Protein AF-A0A1F6KUS7-F1 (afdb_monomer)

Secondary structure (DSSP, 8-state):
---------PPPGGGHHHHHHHHTTS--TTSTTSSSSTTSSSTTSSSS---------------------PPPPP-PPPPPPPPPPPPTTTHHHHHHHHH-EEEEEE-SSS----HHHHHHHHHHHHHHTTSHHHHHHHHTS-EEEEEESSS-EEEEEETTEEEEEETT-SS--HHHHHHHHHHHHHHGGGTTTS-HHHHHHHHHHSHHHHHTTSS--S-SSSS-HHHHHHHHHHHHHHHTS-SB-SSSPPBPS-HHHHSHHHHHHHHHHTTTTPPP-

Structure (mmCIF, N/CA/C/O backbone):
data_AF-A0A1F6KUS7-F1
#
_entry.id   AF-A0A1F6KUS7-F1
#
loop_
_atom_site.group_PDB
_atom_site.id
_atom_site.type_symbol
_atom_site.label_atom_id
_atom_site.label_alt_id
_atom_site.label_comp_id
_atom_site.label_asym_id
_atom_site.label_entity_id
_atom_site.label_seq_id
_atom_site.pdbx_PDB_ins_code
_atom_site.Cartn_x
_atom_site.Cartn_y
_atom_site.Cartn_z
_atom_site.occupancy
_atom_site.B_iso_or_equiv
_atom_site.auth_seq_id
_atom_site.auth_comp_id
_atom_site.auth_asym_id
_atom_site.auth_atom_id
_atom_site.pdbx_PDB_model_num
ATOM 1 N N . MET A 1 1 ? 28.507 34.697 46.404 1.00 44.31 1 MET A N 1
ATOM 2 C CA . MET A 1 1 ? 28.776 35.281 45.075 1.00 44.31 1 MET A CA 1
ATOM 3 C C . MET A 1 1 ? 27.639 34.842 44.182 1.00 44.31 1 MET A C 1
ATOM 5 O O . MET A 1 1 ? 27.488 33.651 43.954 1.00 44.31 1 MET A O 1
ATOM 9 N N . ALA A 1 2 ? 26.754 35.787 43.888 1.00 40.19 2 ALA A N 1
ATOM 10 C CA . ALA A 1 2 ? 25.506 35.601 43.166 1.00 40.19 2 ALA A CA 1
ATOM 11 C C . ALA A 1 2 ? 25.708 36.072 41.725 1.00 40.19 2 ALA A C 1
ATOM 13 O O . ALA A 1 2 ? 26.316 37.123 41.543 1.00 40.19 2 ALA A O 1
ATOM 14 N N . ASP A 1 3 ? 25.178 35.333 40.753 1.00 43.16 3 ASP A N 1
ATOM 15 C CA . ASP A 1 3 ? 25.011 35.820 39.385 1.00 43.16 3 ASP A CA 1
ATOM 16 C C . ASP A 1 3 ? 23.561 35.602 38.943 1.00 43.16 3 ASP A C 1
ATOM 18 O O . ASP A 1 3 ? 23.056 34.482 38.855 1.00 43.16 3 ASP A O 1
ATOM 22 N N . ASP A 1 4 ? 22.900 36.737 38.739 1.00 47.66 4 ASP A N 1
ATOM 23 C CA . ASP A 1 4 ? 21.509 36.948 38.357 1.00 47.66 4 ASP A CA 1
ATOM 24 C C . ASP A 1 4 ? 21.461 37.147 36.832 1.00 47.66 4 ASP A C 1
ATOM 26 O O . ASP A 1 4 ? 21.908 38.168 36.306 1.00 47.66 4 ASP A O 1
ATOM 30 N N . GLN A 1 5 ? 20.967 36.151 36.091 1.00 45.94 5 GLN A N 1
ATOM 31 C CA . GLN A 1 5 ? 20.799 36.225 34.635 1.00 45.94 5 GLN A CA 1
ATOM 32 C C . GLN A 1 5 ? 19.326 36.467 34.293 1.00 45.94 5 GLN A C 1
ATOM 34 O O . GLN A 1 5 ? 18.516 35.557 34.121 1.00 45.94 5 GLN A O 1
ATOM 39 N N . ARG A 1 6 ? 18.991 37.752 34.169 1.00 47.53 6 ARG A N 1
ATOM 40 C CA . ARG A 1 6 ? 17.674 38.273 33.792 1.00 47.53 6 ARG A CA 1
ATOM 41 C C . ARG A 1 6 ? 17.508 38.260 32.264 1.00 47.53 6 ARG A C 1
ATOM 43 O O . ARG A 1 6 ? 17.930 39.193 31.579 1.00 47.53 6 ARG A O 1
ATOM 50 N N . GLN A 1 7 ? 16.865 37.234 31.704 1.00 44.38 7 GLN A N 1
ATOM 51 C CA . GLN A 1 7 ? 16.497 37.214 30.280 1.00 44.38 7 GLN A CA 1
ATOM 52 C C . GLN A 1 7 ? 15.281 38.118 30.000 1.00 44.38 7 GLN A C 1
ATOM 54 O O . GLN A 1 7 ? 14.179 37.899 30.495 1.00 44.38 7 GLN A O 1
ATOM 59 N N . LYS A 1 8 ? 15.487 39.149 29.170 1.00 40.16 8 LYS A N 1
ATOM 60 C CA . LYS A 1 8 ? 14.436 40.005 28.596 1.00 40.16 8 LYS A CA 1
ATOM 61 C C . LYS A 1 8 ? 13.866 39.353 27.332 1.00 40.16 8 LYS A C 1
ATOM 63 O O . LYS A 1 8 ? 14.528 39.336 26.297 1.00 40.16 8 LYS A O 1
ATOM 68 N N . THR A 1 9 ? 12.617 38.905 27.374 1.00 43.81 9 THR A N 1
ATOM 69 C CA . THR A 1 9 ? 11.848 38.510 26.185 1.00 43.81 9 THR A CA 1
ATOM 70 C C . THR A 1 9 ? 11.422 39.745 25.382 1.00 43.81 9 THR A C 1
ATOM 72 O O . THR A 1 9 ? 10.597 40.542 25.830 1.00 43.81 9 THR A O 1
ATOM 75 N N . ARG A 1 10 ? 11.978 39.913 24.174 1.00 40.84 10 ARG A N 1
ATOM 76 C CA . ARG A 1 10 ? 11.471 40.850 23.156 1.00 40.84 10 ARG A CA 1
ATOM 77 C C . ARG A 1 10 ? 10.274 40.219 22.446 1.00 40.84 10 ARG A C 1
ATOM 79 O O . ARG A 1 10 ? 10.429 39.223 21.748 1.00 40.84 10 ARG A O 1
ATOM 86 N N . VAL A 1 11 ? 9.100 40.828 22.585 1.00 46.78 11 VAL A N 1
ATOM 87 C CA . VAL A 1 11 ? 7.907 40.489 21.796 1.00 46.78 11 VAL A CA 1
ATOM 88 C C . VAL A 1 11 ? 8.031 41.134 20.411 1.00 46.78 11 VAL A C 1
ATOM 90 O O . VAL A 1 11 ? 8.292 42.332 20.298 1.00 46.78 11 VAL A O 1
ATOM 93 N N . SER A 1 12 ? 7.881 40.331 19.356 1.00 41.09 12 SER A N 1
ATOM 94 C CA . SER A 1 12 ? 7.964 40.774 17.959 1.00 41.09 12 SER A CA 1
ATOM 95 C C . SER A 1 12 ? 6.693 41.540 17.534 1.00 41.09 12 SER A C 1
ATOM 97 O O . SER A 1 12 ? 5.592 41.030 17.754 1.00 41.09 12 SER A O 1
ATOM 99 N N . PRO A 1 13 ? 6.779 42.722 16.886 1.00 45.81 13 PRO A N 1
ATOM 100 C CA . PRO A 1 13 ? 5.607 43.551 16.567 1.00 45.81 13 PRO A CA 1
ATOM 101 C C . PRO A 1 13 ? 4.747 43.057 15.385 1.00 45.81 13 PRO A C 1
ATOM 103 O O . PRO A 1 13 ? 3.789 43.733 15.002 1.00 45.81 13 PRO A O 1
ATOM 106 N N . SER A 1 14 ? 5.058 41.914 14.762 1.00 45.66 14 SER A N 1
ATOM 107 C CA . SER A 1 14 ? 4.363 41.454 13.546 1.00 45.66 14 SER A CA 1
ATOM 108 C C . SER A 1 14 ? 2.998 40.796 13.802 1.00 45.66 14 SER A C 1
ATOM 110 O O . SER A 1 14 ? 2.187 40.712 12.879 1.00 45.66 14 SER A O 1
ATOM 112 N N . GLY A 1 15 ? 2.693 40.396 15.043 1.00 42.56 15 GLY A N 1
ATOM 113 C CA . GLY A 1 15 ? 1.457 39.678 15.389 1.00 42.56 15 GLY A CA 1
ATOM 114 C C . GLY A 1 15 ? 0.185 40.536 15.473 1.00 42.56 15 GLY A C 1
ATOM 115 O O . GLY A 1 15 ? -0.918 40.013 15.345 1.00 42.56 15 GLY A O 1
ATOM 116 N N . ILE A 1 16 ? 0.302 41.858 15.633 1.00 47.38 16 ILE A N 1
ATOM 117 C CA . ILE A 1 16 ? -0.862 42.730 15.901 1.00 47.38 16 ILE A CA 1
ATOM 118 C C . ILE A 1 16 ? -1.572 43.174 14.605 1.00 47.38 16 ILE A C 1
ATOM 120 O O . ILE A 1 16 ? -2.767 43.465 14.606 1.00 47.38 16 ILE A O 1
ATOM 124 N N . ARG A 1 17 ? -0.886 43.163 13.452 1.00 45.53 17 ARG A N 1
ATOM 125 C CA . ARG A 1 17 ? -1.471 43.629 12.175 1.00 45.53 17 ARG A CA 1
ATOM 126 C C . ARG A 1 17 ? -2.350 42.592 11.463 1.00 45.53 17 ARG A C 1
ATOM 128 O O . ARG A 1 17 ? -3.169 42.980 10.632 1.00 45.53 17 ARG A O 1
ATOM 135 N N . THR A 1 18 ? -2.239 41.308 11.803 1.00 45.69 18 THR A N 1
ATOM 136 C CA . THR A 1 18 ? -3.046 40.238 11.181 1.00 45.69 18 THR A CA 1
ATOM 137 C C . THR A 1 18 ? -4.409 40.071 11.861 1.00 45.69 18 THR A C 1
ATOM 139 O O . THR A 1 18 ? -5.406 39.848 11.175 1.00 45.69 18 THR A O 1
ATOM 142 N N . ALA A 1 19 ? -4.500 40.302 13.175 1.00 45.09 19 ALA A N 1
ATOM 143 C CA . ALA A 1 19 ? -5.759 40.202 13.923 1.00 45.09 19 ALA A CA 1
ATOM 144 C C . ALA A 1 19 ? -6.809 41.254 13.496 1.00 45.09 19 ALA A C 1
ATOM 146 O O . ALA A 1 19 ? -8.006 40.978 13.488 1.00 45.09 19 ALA A O 1
ATOM 147 N N . ILE A 1 20 ? -6.376 42.435 13.039 1.00 49.25 20 ILE A N 1
ATOM 148 C CA . ILE A 1 20 ? -7.282 43.527 12.629 1.00 49.25 20 ILE A CA 1
ATOM 149 C C . ILE A 1 20 ? -7.918 43.279 11.245 1.00 49.25 20 ILE A C 1
ATOM 151 O O . ILE A 1 20 ? -9.001 43.793 10.959 1.00 49.25 20 ILE A O 1
ATOM 155 N N . LYS A 1 21 ? -7.306 42.462 10.373 1.00 44.97 21 LYS A N 1
ATOM 156 C CA . LYS A 1 21 ? -7.867 42.168 9.039 1.00 44.97 21 LYS A CA 1
ATOM 157 C C . LYS A 1 21 ? -8.988 41.125 9.064 1.00 44.97 21 LYS A C 1
ATOM 159 O O . LYS A 1 21 ? -9.891 41.217 8.238 1.00 44.97 21 LYS A O 1
ATOM 164 N N . ILE A 1 22 ? -8.980 40.194 10.020 1.00 49.22 22 ILE A N 1
ATOM 165 C CA . ILE A 1 22 ? -10.015 39.150 10.132 1.00 49.22 22 ILE A CA 1
ATOM 166 C C . ILE A 1 22 ? -11.320 39.732 10.704 1.00 49.22 22 ILE A C 1
ATOM 168 O O . ILE A 1 22 ? -12.404 39.410 10.222 1.00 49.22 22 ILE A O 1
ATOM 172 N N . ALA A 1 23 ? -11.235 40.696 11.627 1.00 42.19 23 ALA A N 1
ATOM 173 C CA . ALA A 1 23 ? -12.415 41.351 12.202 1.00 42.19 23 ALA A CA 1
ATOM 174 C C . ALA A 1 23 ? -13.197 42.235 11.204 1.00 42.19 23 ALA A C 1
ATOM 176 O O . ALA A 1 23 ? -14.379 42.500 11.405 1.00 42.19 23 ALA A O 1
ATOM 177 N N . ARG A 1 24 ? -12.573 42.669 10.098 1.00 44.59 24 ARG A N 1
ATOM 178 C CA . ARG A 1 24 ? -13.206 43.556 9.103 1.00 44.59 24 ARG A CA 1
ATOM 179 C C . ARG A 1 24 ? -13.994 42.828 8.006 1.00 44.59 24 ARG A C 1
ATOM 181 O O . ARG A 1 24 ? -14.733 43.483 7.280 1.00 44.59 24 ARG A O 1
ATOM 188 N N . TRP A 1 25 ? -13.868 41.503 7.892 1.00 45.69 25 TRP A N 1
ATOM 189 C CA . TRP A 1 25 ? -14.614 40.700 6.909 1.00 45.69 25 TRP A CA 1
ATOM 190 C C . TRP A 1 25 ? -15.930 40.127 7.469 1.00 45.69 25 TRP A C 1
ATOM 192 O O . TRP A 1 25 ? -16.819 39.772 6.702 1.00 45.69 25 TRP A O 1
ATOM 202 N N . ALA A 1 26 ? -16.084 40.085 8.799 1.00 42.66 26 ALA A N 1
ATOM 203 C CA . ALA A 1 26 ? -17.239 39.486 9.478 1.00 42.66 26 ALA A CA 1
ATOM 204 C C . ALA A 1 26 ? -18.456 40.423 9.644 1.00 42.66 26 ALA A C 1
ATOM 206 O O . ALA A 1 26 ? -19.533 39.961 10.001 1.00 42.66 26 ALA A O 1
ATOM 207 N N . PHE A 1 27 ? -18.322 41.722 9.353 1.00 45.78 27 PHE A N 1
ATOM 208 C CA . PHE A 1 27 ? -19.393 42.710 9.540 1.00 45.78 27 PHE A CA 1
ATOM 209 C C . PHE A 1 27 ? -19.681 43.486 8.251 1.00 45.78 27 PHE A C 1
ATOM 211 O O . PHE A 1 27 ? -19.543 44.706 8.191 1.00 45.78 27 PHE A O 1
ATOM 218 N N . SER A 1 28 ? -20.079 42.770 7.195 1.00 39.22 28 SER A N 1
ATOM 219 C CA . SER A 1 28 ? -20.725 43.395 6.037 1.00 39.22 28 SER A CA 1
ATOM 220 C C . SER A 1 28 ? -22.251 43.268 6.184 1.00 39.22 28 SER A C 1
ATOM 222 O O . SER A 1 28 ? -22.762 42.145 6.185 1.00 39.22 28 SER A O 1
ATOM 224 N N . PRO A 1 29 ? -22.999 44.380 6.304 1.00 46.06 29 PRO A N 1
ATOM 225 C CA . PRO A 1 29 ? -24.428 44.387 6.646 1.00 46.06 29 PRO A CA 1
ATOM 226 C C . PRO A 1 29 ? -25.373 43.895 5.527 1.00 46.06 29 PRO A C 1
ATOM 228 O O . PRO A 1 29 ? -26.584 44.036 5.640 1.00 46.06 29 PRO A O 1
ATOM 231 N N . GLY A 1 30 ? -24.855 43.291 4.451 1.00 44.66 30 GLY A N 1
ATOM 232 C CA . GLY A 1 30 ? -25.636 42.904 3.267 1.00 44.66 30 GLY A CA 1
ATOM 233 C C . GLY A 1 30 ? -26.051 41.430 3.156 1.00 44.66 30 GLY A C 1
ATOM 234 O O . GLY A 1 30 ? -26.673 41.071 2.163 1.00 44.66 30 GLY A O 1
ATOM 235 N N . LYS A 1 31 ? -25.701 40.549 4.108 1.00 42.50 31 LYS A N 1
ATOM 236 C CA . LYS A 1 31 ? -25.935 39.086 3.974 1.00 42.50 31 LYS A CA 1
ATOM 237 C C . LYS A 1 31 ? -26.881 38.470 5.012 1.00 42.50 31 LYS A C 1
ATOM 239 O O . LYS A 1 31 ? -27.098 37.264 5.000 1.00 42.50 31 LYS A O 1
ATOM 244 N N . MET A 1 32 ? -27.493 39.286 5.868 1.00 42.56 32 MET A N 1
ATOM 245 C CA . MET A 1 32 ? -28.301 38.823 7.006 1.00 42.56 32 MET A CA 1
ATOM 246 C C . MET A 1 32 ? -29.797 38.597 6.696 1.00 42.56 32 MET A C 1
ATOM 248 O O . MET A 1 32 ? -30.596 38.491 7.617 1.00 42.56 32 MET A O 1
ATOM 252 N N . VAL A 1 33 ? -30.191 38.505 5.417 1.00 46.44 33 VAL A N 1
ATOM 253 C CA . VAL A 1 33 ? -31.611 38.357 5.016 1.00 46.44 33 VAL A CA 1
ATOM 254 C C . VAL A 1 33 ? -31.941 36.980 4.412 1.00 46.44 33 VAL A C 1
ATOM 256 O O . VAL A 1 33 ? -33.102 36.592 4.374 1.00 46.44 33 VAL A O 1
ATOM 259 N N . PHE A 1 34 ? -30.953 36.163 4.027 1.00 41.16 34 PHE A N 1
ATOM 260 C CA . PHE A 1 34 ? -31.221 34.878 3.349 1.00 41.16 34 PHE A CA 1
ATOM 261 C C . PHE A 1 34 ? -31.312 33.639 4.262 1.00 41.16 34 PHE A C 1
ATOM 263 O O . PHE A 1 34 ? -31.709 32.575 3.796 1.00 41.16 34 PHE A O 1
ATOM 270 N N . ALA A 1 35 ? -31.008 33.755 5.558 1.00 41.84 35 ALA A N 1
ATOM 271 C CA . ALA A 1 35 ? -30.988 32.611 6.483 1.00 41.84 35 ALA A CA 1
ATOM 272 C C . ALA A 1 35 ? -32.326 32.342 7.210 1.00 41.84 35 ALA A C 1
ATOM 274 O O . ALA A 1 35 ? -32.444 31.352 7.922 1.00 41.84 35 ALA A O 1
ATOM 275 N N . SER A 1 36 ? -33.340 33.196 7.030 1.00 42.53 36 SER A N 1
ATOM 276 C CA . SER A 1 36 ? -34.610 33.115 7.777 1.00 42.53 36 SER A CA 1
ATOM 277 C C . SER A 1 36 ? -35.694 32.271 7.080 1.00 42.53 36 SER A C 1
ATOM 279 O O . SER A 1 36 ? -36.558 31.701 7.737 1.00 42.53 36 SER A O 1
ATOM 281 N N . VAL A 1 37 ? -35.628 32.101 5.753 1.00 45.69 37 VAL A N 1
ATOM 282 C CA . VAL A 1 37 ? -36.697 31.416 4.990 1.00 45.69 37 VAL A CA 1
ATOM 283 C C . VAL A 1 37 ? -36.443 29.909 4.822 1.00 45.69 37 VAL A C 1
ATOM 285 O O . VAL A 1 37 ? -37.387 29.134 4.701 1.00 45.69 37 VAL A O 1
ATOM 288 N N . PHE A 1 38 ? -35.191 29.445 4.902 1.00 42.91 38 PHE A N 1
ATOM 289 C CA . PHE A 1 38 ? -34.866 28.014 4.761 1.00 42.91 38 PHE A CA 1
ATOM 290 C C . PHE A 1 38 ? -35.043 27.196 6.056 1.00 42.91 38 PHE A C 1
ATOM 292 O O . PHE A 1 38 ? -35.150 25.974 5.998 1.00 42.91 38 PHE A O 1
ATOM 299 N N . GLY A 1 39 ? -35.131 27.852 7.220 1.00 40.50 39 GLY A N 1
ATOM 300 C CA . GLY A 1 39 ? -35.286 27.191 8.524 1.00 40.50 39 GLY A CA 1
ATOM 301 C C . GLY A 1 39 ? -36.701 26.691 8.841 1.00 40.50 39 GLY A C 1
ATOM 302 O O . GLY A 1 39 ? -36.877 25.924 9.781 1.00 40.50 39 GLY A O 1
ATOM 303 N N . ILE A 1 40 ? -37.713 27.087 8.062 1.00 47.19 40 ILE A N 1
ATOM 304 C CA . ILE A 1 40 ? -39.121 26.745 8.338 1.00 47.19 40 ILE A CA 1
ATOM 305 C C . ILE A 1 40 ? -39.587 25.519 7.527 1.00 47.19 40 ILE A C 1
ATOM 307 O O . ILE A 1 40 ? -40.480 24.799 7.963 1.00 47.19 40 ILE A O 1
ATOM 311 N N . MET A 1 41 ? -38.933 25.198 6.404 1.00 40.16 41 MET A N 1
ATOM 312 C CA . MET A 1 41 ? -39.330 24.072 5.536 1.00 40.16 41 MET A CA 1
ATOM 313 C C . MET A 1 41 ? -38.764 22.705 5.963 1.00 40.16 41 MET A C 1
ATOM 315 O O . MET A 1 41 ? -39.227 21.684 5.470 1.00 40.16 41 MET A O 1
ATOM 319 N N . ILE A 1 42 ? -37.802 22.655 6.893 1.00 43.62 42 ILE A N 1
ATOM 320 C CA . ILE A 1 42 ? -37.258 21.387 7.432 1.00 43.62 42 ILE A CA 1
ATOM 321 C C . ILE A 1 42 ? -37.954 20.987 8.751 1.00 43.62 42 ILE A C 1
ATOM 323 O O . ILE A 1 42 ? -37.942 19.821 9.136 1.00 43.62 42 ILE A O 1
ATOM 327 N N . SER A 1 43 ? -38.650 21.921 9.409 1.00 38.16 43 SER A N 1
ATOM 328 C CA . SER A 1 43 ? -39.328 21.681 10.694 1.00 38.16 43 SER A CA 1
ATOM 329 C C . SER A 1 43 ? -40.665 20.925 10.566 1.00 38.16 43 SER A C 1
ATOM 331 O O . SER A 1 43 ? -41.183 20.395 11.543 1.00 38.16 43 SER A O 1
ATOM 333 N N . THR A 1 44 ? -41.231 20.815 9.360 1.00 43.78 44 THR A N 1
ATOM 334 C CA . THR A 1 44 ? -42.523 20.141 9.120 1.00 43.78 44 THR A CA 1
ATOM 335 C C . THR A 1 44 ? -42.412 18.673 8.700 1.00 43.78 44 THR A C 1
ATOM 337 O O . THR A 1 44 ? -43.436 18.004 8.611 1.00 43.78 44 THR A O 1
ATOM 340 N N . PHE A 1 45 ? -41.202 18.132 8.510 1.00 41.16 45 PHE A N 1
ATOM 341 C CA . PHE A 1 45 ? -41.002 16.728 8.106 1.00 41.16 45 PHE A CA 1
ATOM 342 C C . PHE A 1 45 ? -40.566 15.779 9.236 1.00 41.16 45 PHE A C 1
ATOM 344 O O . PHE A 1 45 ? -40.409 14.585 8.999 1.00 41.16 45 PHE A O 1
ATOM 351 N N . ILE A 1 46 ? -40.428 16.265 10.475 1.00 44.12 46 ILE A N 1
ATOM 352 C CA . ILE A 1 46 ? -40.048 15.449 11.645 1.00 44.12 46 ILE A CA 1
ATOM 353 C C . ILE A 1 46 ? -41.194 15.428 12.666 1.00 44.12 46 ILE A C 1
ATOM 355 O O . ILE A 1 46 ? -41.003 15.754 13.829 1.00 44.12 46 ILE A O 1
ATOM 359 N N . PHE A 1 47 ? -42.419 15.110 12.239 1.00 39.06 47 PHE A N 1
ATOM 360 C CA . PHE A 1 47 ? -43.535 14.898 13.179 1.00 39.06 47 PHE A CA 1
ATOM 361 C C . PHE A 1 47 ? -44.551 13.824 12.759 1.00 39.06 47 PHE A C 1
ATOM 363 O O . PHE A 1 47 ? -45.635 13.748 13.330 1.00 39.06 47 PHE A O 1
ATOM 370 N N . VAL A 1 48 ? -44.207 12.940 11.815 1.00 44.06 48 VAL A N 1
ATOM 371 C CA . VAL A 1 48 ? -45.077 11.815 11.426 1.00 44.06 48 VAL A CA 1
ATOM 372 C C . VAL A 1 48 ? -44.267 10.526 11.306 1.00 44.06 48 VAL A C 1
ATOM 374 O O . VAL A 1 48 ? -43.963 10.091 10.208 1.00 44.06 48 VAL A O 1
ATOM 377 N N . THR A 1 49 ? -43.908 9.947 12.454 1.00 46.75 49 THR A N 1
ATOM 378 C CA . THR A 1 49 ? -43.836 8.485 12.684 1.00 46.75 49 THR A CA 1
ATOM 379 C C . THR A 1 49 ? -43.595 8.236 14.174 1.00 46.75 49 THR A C 1
ATOM 381 O O . THR A 1 49 ? -42.531 7.814 14.613 1.00 46.75 49 THR A O 1
ATOM 384 N N . VAL A 1 50 ? -44.605 8.558 14.975 1.00 46.56 50 VAL A N 1
ATOM 385 C CA . VAL A 1 50 ? -44.825 7.960 16.295 1.00 46.56 50 VAL A CA 1
ATOM 386 C C . VAL A 1 50 ? -46.218 7.337 16.210 1.00 46.56 50 VAL A C 1
ATOM 388 O O . VAL A 1 50 ? -47.112 7.973 15.660 1.00 46.56 50 VAL A O 1
ATOM 391 N N . PHE A 1 51 ? -46.359 6.123 16.749 1.00 42.97 51 PHE A N 1
ATOM 392 C CA . PHE A 1 51 ? -47.542 5.245 16.827 1.00 42.97 51 PHE A CA 1
ATOM 393 C C . PHE A 1 51 ? -47.630 4.091 15.817 1.00 42.97 51 PHE A C 1
ATOM 395 O O . PHE A 1 51 ? -48.166 4.238 14.725 1.00 42.97 51 PHE A O 1
ATOM 402 N N . ALA A 1 52 ? -47.141 2.935 16.287 1.00 43.97 52 ALA A N 1
ATOM 403 C CA . ALA A 1 52 ? -47.544 1.536 16.047 1.00 43.97 52 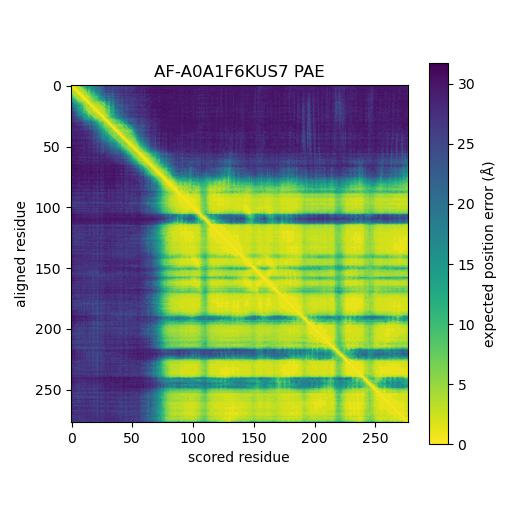ALA A CA 1
ATOM 404 C C . ALA A 1 52 ? -46.245 0.702 16.089 1.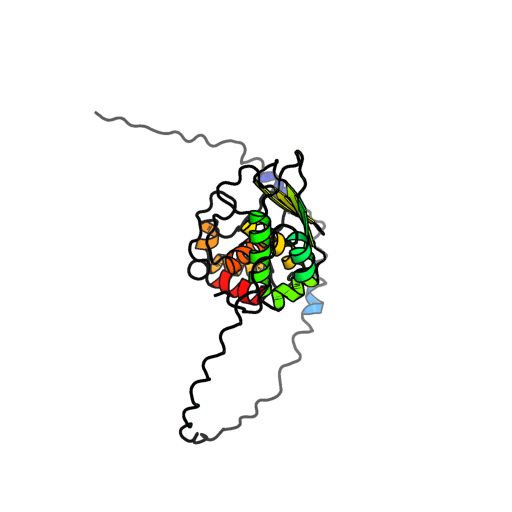00 43.97 52 ALA A C 1
ATOM 406 O O . ALA A 1 52 ? -45.367 0.918 15.271 1.00 43.97 52 ALA A O 1
ATOM 407 N N . ALA A 1 53 ? -45.965 -0.195 17.028 1.00 44.25 53 ALA A N 1
ATOM 408 C CA . ALA A 1 53 ? -46.835 -1.056 17.799 1.00 44.25 53 ALA A CA 1
ATOM 409 C C . ALA A 1 53 ? -46.167 -1.390 19.145 1.00 44.25 53 ALA A C 1
ATOM 411 O O . ALA A 1 53 ? -45.035 -1.866 19.193 1.00 44.25 53 ALA A O 1
ATOM 412 N N . THR A 1 54 ? -46.880 -1.151 20.242 1.00 45.50 54 THR A N 1
ATOM 413 C CA . THR A 1 54 ? -46.631 -1.807 21.527 1.00 45.50 54 THR A CA 1
ATOM 414 C C . THR A 1 54 ? -47.584 -2.991 21.616 1.00 45.50 54 THR A C 1
ATOM 416 O O . THR A 1 54 ? -48.700 -2.846 22.112 1.00 45.50 54 THR A O 1
ATOM 419 N N . GLU A 1 55 ? -47.164 -4.151 21.121 1.00 48.56 55 GLU A N 1
ATOM 420 C CA . GLU A 1 55 ? -47.780 -5.420 21.502 1.00 48.56 55 GLU A CA 1
ATOM 421 C C . GLU A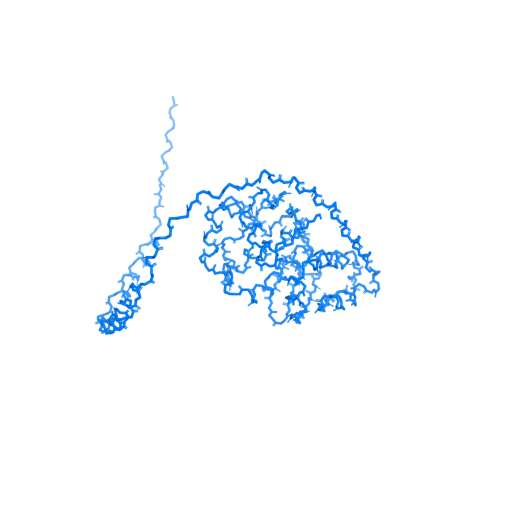 1 55 ? -46.856 -6.097 22.510 1.00 48.56 55 GLU A C 1
ATOM 423 O O . GLU A 1 55 ? -45.790 -6.617 22.186 1.00 48.56 55 GLU A O 1
ATOM 428 N N . GLY A 1 56 ? -47.258 -6.003 23.777 1.00 46.94 56 GLY A N 1
ATOM 429 C CA . GLY A 1 56 ? -46.666 -6.755 24.868 1.00 46.94 56 GLY A CA 1
ATOM 430 C C . GLY A 1 56 ? -47.002 -8.232 24.712 1.00 46.94 56 GLY A C 1
ATOM 431 O O . GLY A 1 56 ? -48.070 -8.676 25.123 1.00 46.94 56 GLY A O 1
ATOM 432 N N . GLY A 1 57 ? -46.076 -8.991 24.135 1.00 46.44 57 GLY A N 1
ATOM 433 C CA . GLY A 1 57 ? -46.029 -10.439 24.272 1.00 46.44 57 GLY A CA 1
ATOM 434 C C . GLY A 1 57 ? -45.241 -10.796 25.527 1.00 46.44 57 GLY A C 1
ATOM 435 O O . GLY A 1 57 ? -44.023 -10.642 25.560 1.00 46.44 57 GLY A O 1
ATOM 436 N N . VAL A 1 58 ? -45.928 -11.266 26.568 1.00 51.88 58 VAL A N 1
ATOM 437 C CA . VAL A 1 58 ? -45.292 -11.963 27.693 1.00 51.88 58 VAL A CA 1
ATOM 438 C C . VAL A 1 58 ? -44.792 -13.301 27.151 1.00 51.88 58 VAL A C 1
ATOM 440 O O . VAL A 1 58 ? -45.565 -14.245 27.000 1.00 51.88 58 VAL A O 1
ATOM 443 N N . ILE A 1 59 ? -43.512 -13.363 26.787 1.00 51.84 59 ILE A N 1
ATOM 444 C CA . ILE A 1 59 ? -42.861 -14.608 26.381 1.00 51.84 59 ILE A CA 1
ATOM 445 C C . ILE A 1 59 ? -42.619 -15.405 27.666 1.00 51.84 59 ILE A C 1
ATOM 447 O O . ILE A 1 59 ? -41.868 -14.974 28.541 1.00 51.84 59 ILE A O 1
ATOM 451 N N . ALA A 1 60 ? -43.310 -16.535 27.809 1.00 60.75 60 ALA A N 1
ATOM 452 C CA . ALA A 1 60 ? -43.027 -17.504 28.860 1.00 60.75 60 ALA A CA 1
ATOM 453 C C . ALA A 1 60 ? -41.557 -17.965 28.758 1.00 60.75 60 ALA A C 1
ATOM 455 O O . ALA A 1 60 ? -41.036 -18.048 27.643 1.00 60.75 60 ALA A O 1
ATOM 456 N N . PRO A 1 61 ? -40.876 -18.270 29.877 1.00 57.94 61 PRO A N 1
ATOM 457 C CA . PRO A 1 61 ? -39.533 -18.832 29.829 1.00 57.94 61 PRO A CA 1
ATOM 458 C C . PRO A 1 61 ? -39.577 -20.151 29.050 1.00 57.94 61 PRO A C 1
ATOM 460 O O . PRO A 1 61 ? -40.212 -21.115 29.470 1.00 57.94 61 PRO A O 1
ATOM 463 N N . VAL A 1 62 ? -38.947 -20.161 27.878 1.00 60.38 62 VAL A N 1
ATOM 464 C CA . VAL A 1 62 ? -38.692 -21.383 27.120 1.00 60.38 62 VAL A CA 1
ATOM 465 C C . VAL A 1 62 ? -37.583 -22.118 27.863 1.00 60.38 62 VAL A C 1
ATOM 467 O O . VAL A 1 62 ? -36.466 -21.611 27.949 1.00 60.38 62 VAL A O 1
ATOM 470 N N . ASP A 1 63 ? -37.902 -23.288 28.418 1.00 55.31 63 ASP A N 1
ATOM 471 C CA . ASP A 1 63 ? -36.911 -24.265 28.868 1.00 55.31 63 ASP A CA 1
ATOM 472 C C . ASP A 1 63 ? -36.063 -24.664 27.653 1.00 55.31 63 ASP A C 1
ATOM 474 O O . ASP A 1 63 ? -36.477 -25.471 26.818 1.00 55.31 63 ASP A O 1
ATOM 478 N N . ILE A 1 64 ? -34.894 -24.035 27.515 1.00 60.75 64 ILE A N 1
ATOM 479 C CA . ILE A 1 64 ? -33.880 -24.419 26.537 1.00 60.75 64 ILE A CA 1
ATOM 480 C C . ILE A 1 64 ? -33.254 -25.712 27.077 1.00 60.75 64 ILE A C 1
ATOM 482 O O . ILE A 1 64 ? -32.614 -25.666 28.132 1.00 60.75 64 ILE A O 1
ATOM 486 N N . PRO A 1 65 ? -33.445 -26.869 26.416 1.00 69.12 65 PRO A N 1
ATOM 487 C CA . PRO A 1 65 ? -32.771 -28.093 26.821 1.00 69.12 65 PRO A CA 1
ATOM 488 C C . PRO A 1 65 ? -31.252 -27.859 26.800 1.00 69.12 65 PRO A C 1
ATOM 490 O O . PRO A 1 65 ? -30.776 -27.111 25.943 1.00 69.12 65 PRO A O 1
ATOM 493 N N . PRO A 1 66 ? -30.488 -28.455 27.734 1.00 67.38 66 PRO A N 1
ATOM 494 C CA . PRO A 1 66 ? -29.039 -28.305 27.779 1.00 67.38 66 PRO A CA 1
ATOM 495 C C . PRO A 1 66 ? -28.465 -28.652 26.406 1.00 67.38 66 PRO A C 1
ATOM 497 O O . PRO A 1 66 ? -28.613 -29.777 25.932 1.00 67.38 66 PRO A O 1
ATOM 500 N N . GLY A 1 67 ? -27.905 -27.633 25.751 1.00 58.69 67 GLY A N 1
ATOM 501 C CA . GLY A 1 67 ? -27.394 -27.732 24.395 1.00 58.69 67 GLY A CA 1
ATOM 502 C C . GLY A 1 67 ? -26.339 -28.822 24.318 1.00 58.69 67 GLY A C 1
ATOM 503 O O . GLY A 1 67 ? -25.390 -28.825 25.102 1.00 58.69 67 GLY A O 1
ATOM 504 N N . GLU A 1 68 ? -26.524 -29.744 23.377 1.00 63.38 68 GLU A N 1
ATOM 505 C CA . GLU A 1 68 ? -25.452 -30.614 22.913 1.00 63.38 68 GLU A CA 1
ATOM 506 C C . GLU A 1 68 ? -24.258 -29.726 22.544 1.00 63.38 68 GLU A C 1
ATOM 508 O O . GLU A 1 68 ? -24.394 -28.801 21.739 1.00 63.38 68 GLU A O 1
ATOM 513 N N . GLU A 1 69 ? -23.107 -29.970 23.177 1.00 63.34 69 GLU A N 1
ATOM 514 C CA . GLU A 1 69 ? -21.840 -29.342 22.814 1.00 63.34 69 GLU A CA 1
ATOM 515 C C . GLU A 1 69 ? -21.613 -2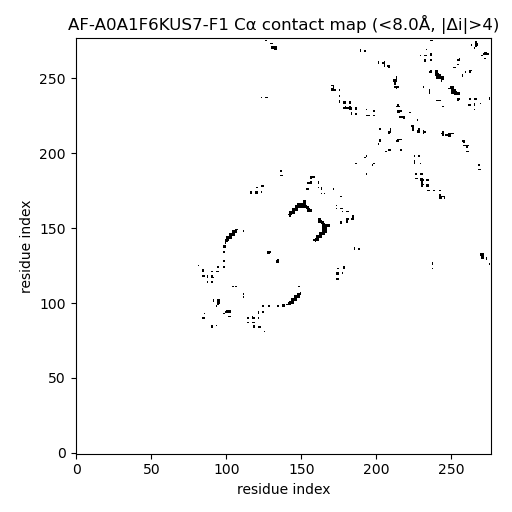9.567 21.321 1.00 63.34 69 GLU A C 1
ATOM 517 O O . GLU A 1 69 ? -21.329 -30.679 20.870 1.00 63.34 69 GLU A O 1
ATOM 522 N N . GLN A 1 70 ? -21.780 -28.501 20.540 1.00 62.31 70 GLN A N 1
ATOM 523 C CA . GLN A 1 70 ? -21.456 -28.523 19.129 1.00 62.31 70 GLN A CA 1
ATOM 524 C C . GLN A 1 70 ? -19.958 -28.858 19.033 1.00 62.31 70 GLN A C 1
ATOM 526 O O . GLN A 1 70 ? -19.148 -28.150 19.642 1.00 62.31 70 GLN A O 1
ATOM 531 N N . PRO A 1 71 ? -19.570 -29.947 18.342 1.00 75.62 71 PRO A N 1
ATOM 532 C CA . PRO A 1 71 ? -18.169 -30.322 18.239 1.00 75.62 71 PRO A CA 1
ATOM 533 C C . PRO A 1 71 ? -17.374 -29.140 17.672 1.00 75.62 71 PRO A C 1
ATOM 535 O O . PRO A 1 71 ? -17.901 -28.413 16.819 1.00 75.62 71 PRO A O 1
ATOM 538 N N . PRO A 1 72 ? -16.135 -28.915 18.148 1.00 74.12 72 PRO A N 1
ATOM 539 C CA . PRO A 1 72 ? -15.325 -27.799 17.690 1.00 74.12 72 PRO A CA 1
ATOM 540 C C . PRO A 1 72 ? -15.256 -27.827 16.159 1.00 74.12 72 PRO A C 1
ATOM 542 O O . PRO A 1 72 ? -15.122 -28.916 15.586 1.00 74.12 72 PRO A O 1
ATOM 545 N N . PRO A 1 73 ? -15.385 -26.667 15.485 1.00 73.94 73 PRO A N 1
ATOM 546 C CA . PRO A 1 73 ? -15.278 -26.619 14.037 1.00 73.94 73 PRO A CA 1
ATOM 547 C C . PRO A 1 73 ? -13.969 -27.303 13.622 1.00 73.94 73 PRO A C 1
ATOM 549 O O . PRO A 1 73 ? -12.951 -27.113 14.300 1.00 73.94 73 PRO A O 1
ATOM 552 N N . PRO A 1 74 ? -13.985 -28.136 12.563 1.00 75.25 74 PRO A N 1
ATOM 553 C CA . PRO A 1 74 ? -12.777 -28.798 12.096 1.00 75.25 74 PRO A CA 1
ATOM 554 C C . PRO A 1 74 ? -11.683 -27.743 11.883 1.00 75.25 74 PRO A C 1
ATOM 556 O O . PRO A 1 74 ? -12.013 -26.628 11.460 1.00 75.25 74 PRO A O 1
ATOM 559 N N . PRO A 1 75 ? -10.408 -28.055 12.187 1.00 75.62 75 PRO A N 1
ATOM 560 C CA . PRO A 1 75 ? -9.303 -27.153 11.895 1.00 75.62 75 PRO A CA 1
ATOM 561 C C . PRO A 1 75 ? -9.435 -26.699 10.443 1.00 75.62 75 PRO A C 1
ATOM 563 O O . PRO A 1 75 ? -9.425 -27.537 9.542 1.00 75.62 75 PRO A O 1
ATOM 566 N N . GLY A 1 76 ? -9.666 -25.401 10.228 1.00 66.56 76 GLY A N 1
ATOM 567 C CA . GLY A 1 76 ? -9.789 -24.862 8.879 1.00 66.56 76 GLY A CA 1
ATOM 568 C C . GLY A 1 76 ? -8.538 -25.237 8.095 1.00 66.56 76 GLY A C 1
ATOM 569 O O . GLY A 1 76 ? -7.434 -25.088 8.622 1.00 66.56 76 GLY A O 1
ATOM 570 N N . GLU A 1 77 ? -8.711 -25.768 6.884 1.00 71.56 77 GLU A N 1
ATOM 571 C CA . GLU A 1 77 ? -7.587 -26.101 6.011 1.00 71.56 77 GLU A CA 1
ATOM 572 C C . GLU A 1 77 ? -6.681 -24.871 5.884 1.00 71.56 77 GLU A C 1
ATOM 574 O O . GLU A 1 77 ? -7.159 -23.755 5.647 1.00 71.56 77 GLU A O 1
ATOM 579 N N . GLU A 1 78 ? -5.378 -25.051 6.121 1.00 68.81 78 GLU A N 1
ATOM 580 C CA . GLU A 1 78 ? -4.424 -23.961 5.945 1.00 68.81 78 GLU A CA 1
ATOM 581 C C . GLU A 1 78 ? -4.514 -23.462 4.497 1.00 68.81 78 GLU A C 1
ATOM 583 O O . GLU A 1 78 ? -4.563 -24.283 3.573 1.00 68.81 78 GLU A O 1
ATOM 588 N N . PRO A 1 79 ? -4.569 -22.134 4.273 1.00 68.44 79 PRO A N 1
ATOM 589 C CA . PRO A 1 79 ? -4.611 -21.606 2.922 1.00 68.44 79 PRO A CA 1
ATOM 590 C C . PRO A 1 79 ? -3.396 -22.134 2.147 1.00 68.44 79 PRO A C 1
ATOM 592 O O . PRO A 1 79 ? -2.297 -22.194 2.711 1.00 68.44 79 PRO A O 1
ATOM 595 N N . PRO A 1 80 ? -3.573 -22.539 0.876 1.00 73.69 80 PRO A N 1
ATOM 596 C CA . PRO A 1 80 ? -2.476 -23.067 0.082 1.00 73.69 80 PRO A CA 1
ATOM 597 C C . PRO A 1 80 ? -1.323 -22.056 0.062 1.00 73.69 80 PRO A C 1
ATOM 599 O O . PRO A 1 80 ? -1.575 -20.845 0.029 1.00 73.69 80 PRO A O 1
ATOM 602 N N . PRO A 1 81 ? -0.063 -22.527 0.094 1.00 75.88 81 PRO A N 1
ATOM 603 C CA . PRO A 1 81 ? 1.083 -21.635 0.107 1.00 75.88 81 PRO A CA 1
ATOM 604 C C . PRO A 1 81 ? 1.026 -20.701 -1.109 1.00 75.88 81 PRO A C 1
ATOM 606 O O . PRO A 1 81 ? 0.615 -21.133 -2.194 1.00 75.88 81 PRO A O 1
ATOM 609 N N . PRO A 1 82 ? 1.423 -19.427 -0.949 1.00 78.31 82 PRO A N 1
ATOM 610 C CA . PRO A 1 82 ? 1.432 -18.488 -2.057 1.00 78.31 82 PRO A CA 1
ATOM 611 C C . PRO A 1 82 ? 2.324 -19.021 -3.191 1.00 78.31 82 PRO A C 1
ATOM 613 O O . PRO A 1 82 ? 3.343 -19.669 -2.920 1.00 78.31 82 PRO A O 1
ATOM 616 N N . PRO A 1 83 ? 1.957 -18.783 -4.464 1.00 82.00 83 PRO A N 1
ATOM 617 C CA . PRO A 1 83 ? 2.787 -19.203 -5.579 1.00 82.00 83 PRO A CA 1
ATOM 618 C C . PRO A 1 83 ? 4.165 -18.529 -5.491 1.00 82.00 83 PRO A C 1
ATOM 620 O O . PRO A 1 83 ? 4.260 -17.390 -5.026 1.00 82.00 83 PRO A O 1
ATOM 623 N N . PRO A 1 84 ? 5.239 -19.211 -5.922 1.00 84.44 84 PRO A N 1
ATOM 624 C CA . PRO A 1 84 ? 6.578 -18.646 -5.855 1.00 84.44 84 PRO A CA 1
ATOM 625 C C . PRO A 1 84 ? 6.668 -17.354 -6.685 1.00 84.44 84 PRO A C 1
ATOM 627 O O . PRO A 1 84 ? 5.984 -17.245 -7.710 1.00 84.44 84 PRO A O 1
ATOM 630 N N . PRO A 1 85 ? 7.532 -16.400 -6.294 1.00 82.50 85 PRO A N 1
ATOM 631 C CA . PRO A 1 85 ? 7.754 -15.189 -7.069 1.00 82.50 85 PRO A CA 1
ATOM 632 C C . PRO A 1 85 ? 8.195 -15.519 -8.503 1.00 82.50 85 PRO A C 1
ATOM 634 O O . PRO A 1 85 ? 8.948 -16.477 -8.722 1.00 82.50 85 PRO A O 1
ATOM 637 N N . PRO A 1 86 ? 7.770 -14.728 -9.498 1.00 87.25 86 PRO A N 1
ATOM 638 C CA . PRO A 1 86 ? 8.170 -14.918 -10.880 1.00 87.25 86 PRO A CA 1
ATOM 639 C C . PRO A 1 86 ? 9.672 -14.681 -11.062 1.00 87.25 86 PRO A C 1
ATOM 641 O O . PRO A 1 86 ? 10.330 -13.945 -10.319 1.00 87.25 86 PRO A O 1
ATOM 644 N N . LEU A 1 87 ? 10.220 -15.287 -12.114 1.00 88.38 87 LEU A N 1
ATOM 645 C CA . LEU A 1 87 ? 11.598 -15.053 -12.525 1.00 88.38 87 LEU A CA 1
ATOM 646 C C . LEU A 1 87 ? 11.769 -13.618 -13.044 1.00 88.38 87 LEU A C 1
ATOM 648 O O . LEU A 1 87 ? 10.847 -13.014 -13.591 1.00 88.38 87 LEU A O 1
ATOM 652 N N . CYS A 1 88 ? 12.991 -13.095 -12.958 1.00 82.88 88 CYS A N 1
ATOM 653 C CA . CYS A 1 88 ? 13.323 -11.721 -13.347 1.00 82.88 88 CYS A CA 1
ATOM 654 C C . CYS A 1 88 ? 12.875 -11.326 -14.759 1.00 82.88 88 CYS A C 1
ATOM 656 O O . CYS A 1 88 ? 12.489 -10.185 -14.992 1.00 82.88 88 CYS A O 1
ATOM 658 N N . GLY A 1 89 ? 12.919 -12.266 -15.708 1.00 82.81 89 GLY A N 1
ATOM 659 C CA . GLY A 1 89 ? 12.507 -12.011 -17.089 1.00 82.81 89 GLY A CA 1
ATOM 660 C C . GLY A 1 89 ? 10.996 -11.842 -17.270 1.00 82.81 89 GLY A C 1
ATOM 661 O O . GLY A 1 89 ? 10.583 -11.311 -18.292 1.00 82.81 89 GLY A O 1
ATOM 662 N N . THR A 1 90 ? 10.184 -12.277 -16.301 1.00 88.81 90 THR A N 1
ATOM 663 C CA . THR A 1 90 ? 8.717 -12.342 -16.411 1.00 88.81 90 THR A CA 1
ATOM 664 C C . THR A 1 90 ? 7.986 -11.591 -15.299 1.00 88.81 90 THR A C 1
ATOM 666 O O . THR A 1 90 ? 6.760 -11.512 -15.336 1.00 88.81 90 THR A O 1
ATOM 669 N N . VAL A 1 91 ? 8.693 -11.036 -14.307 1.00 90.81 91 VAL A N 1
ATOM 670 C CA . VAL A 1 91 ? 8.067 -10.339 -13.167 1.00 90.81 91 VAL A CA 1
ATOM 671 C C . VAL A 1 91 ? 7.194 -9.163 -13.607 1.00 90.81 91 VAL A C 1
ATOM 673 O O . VAL A 1 91 ? 6.090 -9.004 -13.103 1.00 90.81 91 VAL A O 1
ATOM 676 N N . TRP A 1 92 ? 7.621 -8.407 -14.620 1.00 89.06 92 TRP A N 1
ATOM 677 C CA . TRP A 1 92 ? 6.850 -7.308 -15.210 1.00 89.06 92 TRP A CA 1
ATOM 678 C C . TRP A 1 92 ? 5.496 -7.757 -15.753 1.00 89.06 92 TRP A C 1
ATOM 680 O O . TRP A 1 92 ? 4.460 -7.176 -15.426 1.00 89.06 92 TRP A O 1
ATOM 690 N N . ASP A 1 93 ? 5.517 -8.817 -16.561 1.00 90.81 93 ASP A N 1
ATOM 691 C CA . ASP A 1 93 ? 4.309 -9.396 -17.137 1.00 90.81 93 ASP A CA 1
ATOM 692 C C . ASP A 1 93 ? 3.433 -10.006 -16.046 1.00 90.81 93 ASP A C 1
ATOM 694 O O . ASP A 1 93 ? 2.215 -9.894 -16.114 1.00 90.81 93 ASP A O 1
ATOM 698 N N . SER A 1 94 ? 4.037 -10.588 -15.009 1.00 94.31 94 SER A N 1
ATOM 699 C CA . SER A 1 94 ? 3.307 -11.179 -13.884 1.00 94.31 94 SER A CA 1
ATOM 700 C C . SER A 1 94 ? 2.586 -10.105 -13.067 1.00 94.31 94 SER A C 1
ATOM 702 O O . SER A 1 94 ? 1.396 -10.243 -12.818 1.00 94.31 94 SER A O 1
ATOM 704 N N . ILE A 1 95 ? 3.240 -8.980 -12.743 1.00 93.50 95 ILE A N 1
ATOM 705 C CA . ILE A 1 95 ? 2.584 -7.856 -12.048 1.00 93.50 95 ILE A CA 1
ATOM 706 C C . ILE A 1 95 ? 1.398 -7.330 -12.873 1.00 93.50 95 ILE A C 1
ATOM 708 O O . ILE A 1 95 ? 0.313 -7.078 -12.343 1.00 93.50 95 ILE A O 1
ATOM 712 N N . LYS A 1 96 ? 1.583 -7.197 -14.190 1.00 94.12 96 LYS A N 1
ATOM 713 C CA . LYS A 1 96 ? 0.529 -6.728 -15.089 1.00 94.12 96 LYS A CA 1
ATOM 714 C C . LYS A 1 96 ? -0.629 -7.714 -15.205 1.00 94.12 96 LYS A C 1
ATOM 716 O O . LYS A 1 96 ? -1.779 -7.285 -15.160 1.00 94.12 96 LYS A O 1
ATOM 721 N N . ASN A 1 97 ? -0.341 -8.997 -15.391 1.00 93.88 97 ASN A N 1
ATOM 722 C CA . ASN A 1 97 ? -1.354 -10.020 -15.631 1.00 93.88 97 ASN A CA 1
ATOM 723 C C . ASN A 1 97 ? -2.119 -10.378 -14.352 1.00 93.88 97 ASN A C 1
ATOM 725 O O . ASN A 1 97 ? -3.333 -10.561 -14.415 1.00 93.88 97 ASN A O 1
ATOM 729 N N . ASP A 1 98 ? -1.436 -10.425 -13.207 1.00 94.12 98 ASP A N 1
ATOM 730 C CA . ASP A 1 98 ? -2.033 -10.864 -11.944 1.00 94.12 98 ASP A CA 1
ATOM 731 C C . ASP A 1 98 ? -2.768 -9.720 -11.227 1.00 94.12 98 ASP A C 1
ATOM 733 O O . ASP A 1 98 ? -3.778 -9.959 -10.562 1.00 94.12 98 ASP A O 1
ATOM 737 N N . PHE A 1 99 ? -2.291 -8.474 -11.374 1.00 94.44 99 PHE A N 1
ATOM 738 C CA . PHE A 1 99 ? -2.779 -7.325 -10.594 1.00 94.44 99 PHE A CA 1
ATOM 739 C C . PHE A 1 99 ? -3.270 -6.142 -11.435 1.00 94.44 99 PHE A C 1
ATOM 741 O O . PHE A 1 99 ? -3.638 -5.108 -10.882 1.00 94.44 99 PHE A O 1
ATOM 748 N N . SER A 1 100 ? -3.265 -6.244 -12.767 1.00 94.12 100 SER A N 1
ATOM 749 C CA . SER A 1 100 ? -3.634 -5.140 -13.673 1.00 94.12 100 SER A CA 1
ATOM 750 C C . SER A 1 100 ? -2.771 -3.871 -13.516 1.00 94.12 100 SER A C 1
ATOM 752 O O . SER A 1 100 ? -3.178 -2.779 -13.924 1.00 94.12 100 SER A O 1
ATOM 754 N N . VAL A 1 101 ? -1.557 -3.998 -12.961 1.00 94.56 101 VAL A N 1
ATOM 755 C CA . VAL A 1 101 ? -0.614 -2.885 -12.767 1.00 94.56 101 VAL A CA 1
ATOM 756 C C . VAL A 1 101 ? 0.474 -2.935 -13.836 1.00 94.56 101 VAL A C 1
ATOM 758 O O . VAL A 1 101 ? 1.284 -3.855 -13.889 1.00 94.56 101 VAL A O 1
ATOM 761 N N . SER A 1 102 ? 0.526 -1.927 -14.705 1.00 93.12 102 SER A N 1
ATOM 762 C CA . SER A 1 102 ? 1.625 -1.802 -15.670 1.00 93.12 102 SER A CA 1
ATOM 763 C C . SER A 1 102 ? 2.784 -1.067 -15.019 1.00 93.12 102 SER A C 1
ATOM 765 O O . SER A 1 102 ? 2.643 0.102 -14.681 1.00 93.12 102 SER A O 1
ATOM 767 N N . VAL A 1 103 ? 3.929 -1.716 -14.855 1.00 90.31 103 VAL A N 1
ATOM 768 C CA . VAL A 1 103 ? 5.111 -1.069 -14.281 1.00 90.31 103 VAL A CA 1
ATOM 769 C C . VAL A 1 103 ? 6.040 -0.648 -15.430 1.00 90.31 103 VAL A C 1
ATOM 771 O O . VAL A 1 103 ? 6.229 -1.386 -16.396 1.00 90.31 103 VAL A O 1
ATOM 774 N N . PHE A 1 104 ? 6.672 0.515 -15.301 1.00 88.62 104 PHE A N 1
ATOM 775 C CA . PHE A 1 104 ? 7.748 1.011 -16.154 1.00 88.62 104 PHE A CA 1
ATOM 776 C C . PHE A 1 104 ? 8.889 1.499 -15.260 1.00 88.62 104 PHE A C 1
ATOM 778 O O . PHE A 1 104 ? 8.662 2.308 -14.368 1.00 88.62 104 PHE A O 1
ATOM 785 N N . VAL A 1 105 ? 10.124 1.054 -15.488 1.00 83.62 105 VAL A N 1
ATOM 786 C CA . VAL A 1 105 ? 11.290 1.699 -14.863 1.00 83.62 105 VAL A CA 1
ATOM 787 C C . VAL A 1 105 ? 11.877 2.688 -15.858 1.00 83.62 105 VAL A C 1
ATOM 789 O O . VAL A 1 105 ? 12.368 2.303 -16.922 1.00 83.62 105 VAL A O 1
ATOM 792 N N . GLU A 1 106 ? 11.834 3.967 -15.498 1.00 77.44 106 GLU A N 1
ATOM 793 C CA . GLU A 1 106 ? 12.434 5.038 -16.275 1.00 77.44 106 GLU A CA 1
ATOM 794 C C . GLU A 1 106 ? 13.896 5.186 -15.837 1.00 77.44 106 GLU A C 1
ATOM 796 O O . GLU A 1 106 ? 14.217 5.575 -14.713 1.00 77.44 106 GLU A O 1
ATOM 801 N N . LYS A 1 107 ? 14.804 4.785 -16.731 1.00 65.88 107 LYS A N 1
ATOM 802 C CA . LYS A 1 107 ? 16.248 4.889 -16.525 1.00 65.88 107 LYS A CA 1
ATOM 803 C C . LYS A 1 107 ? 16.737 6.159 -17.216 1.00 65.88 107 LYS A C 1
ATOM 805 O O . LYS A 1 107 ? 16.625 6.251 -18.434 1.00 65.88 107 LYS A O 1
ATOM 810 N N . THR A 1 108 ? 17.413 7.061 -16.510 1.00 53.50 108 THR A N 1
ATOM 811 C CA . THR A 1 108 ? 18.299 8.016 -17.204 1.00 53.50 108 THR A CA 1
ATOM 812 C C . THR A 1 108 ? 19.611 7.365 -17.645 1.00 53.50 108 THR A C 1
ATOM 814 O O . THR A 1 108 ? 20.261 7.881 -18.543 1.00 53.50 108 THR A O 1
ATOM 817 N N . ASN A 1 109 ? 19.985 6.200 -17.089 1.00 47.34 109 ASN A N 1
ATOM 818 C CA . ASN A 1 109 ? 21.209 5.470 -17.446 1.00 47.34 109 ASN A CA 1
ATOM 819 C C . ASN A 1 109 ? 21.039 3.937 -17.339 1.00 47.34 109 ASN A C 1
ATOM 821 O O . ASN A 1 109 ? 21.487 3.339 -16.369 1.00 47.34 109 ASN A O 1
ATOM 825 N N . ASN A 1 110 ? 20.364 3.312 -18.314 1.00 45.12 110 ASN A N 1
ATOM 826 C CA . ASN A 1 110 ? 20.365 1.894 -18.756 1.00 45.12 110 ASN A CA 1
ATOM 827 C C . ASN A 1 110 ? 20.622 0.682 -17.810 1.00 45.12 110 ASN A C 1
ATOM 829 O O . ASN A 1 110 ? 20.599 -0.443 -18.299 1.00 45.12 110 ASN A O 1
ATOM 833 N N . ARG A 1 111 ? 20.732 0.799 -16.479 1.00 42.84 111 ARG A N 1
ATOM 834 C CA . ARG A 1 111 ? 21.131 -0.313 -15.596 1.00 42.84 111 ARG A CA 1
ATOM 835 C C . ARG A 1 111 ? 20.288 -0.566 -14.344 1.00 42.84 111 ARG A C 1
ATOM 837 O O . ARG A 1 111 ? 20.790 -1.139 -13.385 1.00 42.84 111 ARG A O 1
ATOM 844 N N . TYR A 1 112 ? 19.018 -0.186 -14.331 1.00 52.50 112 TYR A N 1
ATOM 845 C CA . TYR A 1 112 ? 18.111 -0.769 -13.344 1.00 52.50 112 TYR A CA 1
ATOM 846 C C . TYR A 1 112 ? 17.643 -2.156 -13.795 1.00 52.50 112 TYR A C 1
ATOM 848 O O . TYR A 1 112 ? 16.647 -2.298 -14.501 1.00 52.50 112 TYR A O 1
ATOM 856 N N . ASP A 1 113 ? 18.445 -3.153 -13.440 1.00 59.59 113 ASP A N 1
ATOM 857 C CA . ASP A 1 113 ? 18.143 -4.581 -13.553 1.00 59.59 113 ASP A CA 1
ATOM 858 C C . ASP A 1 113 ? 17.892 -5.151 -12.150 1.00 59.59 113 ASP A C 1
ATOM 860 O O . ASP A 1 113 ? 18.260 -6.290 -11.861 1.00 59.59 113 ASP A O 1
ATOM 864 N N . ASN A 1 114 ? 17.330 -4.349 -11.232 1.00 72.06 114 ASN A N 1
ATOM 865 C CA . ASN A 1 114 ? 17.089 -4.823 -9.877 1.00 72.06 114 ASN A CA 1
ATOM 866 C C . ASN A 1 114 ? 15.800 -5.643 -9.832 1.00 72.06 114 ASN A C 1
ATOM 868 O O . ASN A 1 114 ? 14.747 -5.194 -9.394 1.00 72.06 114 ASN A O 1
ATOM 872 N N . CYS A 1 115 ? 15.908 -6.860 -10.353 1.00 83.88 115 CYS A N 1
ATOM 873 C CA . CYS A 1 115 ? 14.887 -7.888 -10.260 1.00 83.88 115 CYS A CA 1
ATOM 874 C C . CYS A 1 115 ? 14.367 -8.064 -8.828 1.00 83.88 115 CYS A C 1
ATOM 876 O O . CYS A 1 115 ? 13.171 -8.271 -8.668 1.00 83.88 115 CYS A O 1
ATOM 878 N N . SER A 1 116 ? 15.236 -7.910 -7.820 1.00 87.62 116 SER A N 1
ATOM 879 C CA . SER A 1 116 ? 14.859 -7.983 -6.405 1.00 87.62 116 SER A CA 1
ATOM 880 C C . SER A 1 116 ? 13.739 -7.001 -6.077 1.00 87.62 116 SER A C 1
ATOM 882 O O . SER A 1 116 ? 12.711 -7.407 -5.560 1.00 87.62 116 SER A O 1
ATOM 884 N N . ASP A 1 117 ? 13.878 -5.735 -6.476 1.00 87.31 117 ASP A N 1
ATOM 885 C CA . ASP A 1 117 ? 12.892 -4.692 -6.162 1.00 87.31 117 ASP A CA 1
ATOM 886 C C . ASP A 1 117 ? 11.538 -4.971 -6.838 1.00 87.31 117 ASP A C 1
ATOM 888 O O . ASP A 1 117 ? 10.477 -4.710 -6.279 1.00 87.31 117 ASP A O 1
ATOM 892 N N . LEU A 1 118 ? 11.552 -5.542 -8.045 1.00 89.75 118 LEU A N 1
ATOM 893 C CA . LEU A 1 118 ? 10.324 -5.934 -8.744 1.00 89.75 118 LEU A CA 1
ATOM 894 C C . LEU A 1 118 ? 9.688 -7.186 -8.143 1.00 89.75 118 LEU A C 1
ATOM 896 O O . LEU A 1 118 ? 8.464 -7.294 -8.126 1.00 89.75 118 LEU A O 1
ATOM 900 N N . GLN A 1 119 ? 10.500 -8.133 -7.672 1.00 91.88 119 GLN A N 1
ATOM 901 C CA . GLN A 1 119 ? 10.021 -9.302 -6.941 1.00 91.88 119 GLN A CA 1
ATOM 902 C C . GLN A 1 119 ? 9.400 -8.877 -5.610 1.00 91.88 119 GLN A C 1
ATOM 904 O O . GLN A 1 119 ? 8.305 -9.331 -5.305 1.00 91.88 119 GLN A O 1
ATOM 909 N N . GLU A 1 120 ? 10.009 -7.931 -4.896 1.00 91.00 120 GLU A N 1
ATOM 910 C CA . GLU A 1 120 ? 9.440 -7.335 -3.685 1.00 91.00 120 GLU A CA 1
ATOM 911 C C . GLU A 1 120 ? 8.093 -6.652 -3.965 1.00 91.00 120 GLU A C 1
ATOM 913 O O . GLU A 1 120 ? 7.120 -6.890 -3.252 1.00 91.00 120 GLU A O 1
ATOM 918 N N . ILE A 1 121 ? 7.985 -5.871 -5.049 1.00 92.94 121 ILE A N 1
ATOM 919 C CA . ILE A 1 121 ? 6.702 -5.293 -5.485 1.00 92.94 121 ILE A CA 1
ATOM 920 C C . ILE A 1 121 ? 5.673 -6.391 -5.788 1.00 92.94 121 ILE A C 1
ATOM 922 O O . ILE A 1 121 ? 4.513 -6.279 -5.385 1.00 92.94 121 ILE A O 1
ATOM 926 N N . TYR A 1 122 ? 6.077 -7.444 -6.504 1.00 95.06 122 TYR A N 1
ATOM 927 C CA . TYR A 1 122 ? 5.195 -8.564 -6.823 1.00 95.06 122 TYR A CA 1
ATOM 928 C C . TYR A 1 122 ? 4.699 -9.258 -5.552 1.00 95.06 122 TYR A C 1
ATOM 930 O O . TYR A 1 122 ? 3.498 -9.463 -5.408 1.00 95.06 122 TYR A O 1
ATOM 938 N N . GLU A 1 123 ? 5.591 -9.573 -4.614 1.00 94.00 123 GLU A N 1
ATOM 939 C CA . GLU A 1 123 ? 5.261 -10.193 -3.328 1.00 94.00 123 GLU A CA 1
ATOM 940 C C . GLU A 1 123 ? 4.336 -9.303 -2.490 1.00 94.00 123 GLU A C 1
ATOM 942 O O . GLU A 1 123 ? 3.381 -9.796 -1.889 1.00 94.00 123 GLU A O 1
ATOM 947 N N . ALA A 1 124 ? 4.552 -7.984 -2.503 1.00 94.19 124 ALA A N 1
ATOM 948 C CA . ALA A 1 124 ? 3.687 -7.020 -1.831 1.00 94.19 124 ALA A CA 1
ATOM 949 C C . ALA A 1 124 ? 2.253 -7.071 -2.372 1.00 94.19 124 ALA A C 1
ATOM 951 O O . ALA A 1 124 ? 1.294 -7.170 -1.601 1.00 94.19 124 ALA A O 1
ATOM 952 N N . TYR A 1 125 ? 2.101 -7.039 -3.701 1.00 96.31 125 TYR A N 1
ATOM 953 C CA . TYR A 1 125 ? 0.794 -7.137 -4.345 1.00 96.31 125 TYR A CA 1
ATOM 954 C C . TYR A 1 125 ? 0.172 -8.518 -4.196 1.00 96.31 125 TYR A C 1
ATOM 956 O O . TYR A 1 125 ? -1.036 -8.608 -3.979 1.00 96.31 125 TYR A O 1
ATOM 964 N N . GLN A 1 126 ? 0.972 -9.580 -4.266 1.00 95.94 126 GLN A N 1
ATOM 965 C CA . GLN A 1 126 ? 0.520 -10.947 -4.051 1.00 95.94 126 GLN A CA 1
ATOM 966 C C . GLN A 1 126 ? -0.050 -11.095 -2.644 1.00 95.94 126 GLN A C 1
ATOM 968 O O . GLN A 1 126 ? -1.164 -11.596 -2.495 1.00 95.94 126 GLN A O 1
ATOM 973 N N . LYS A 1 127 ? 0.672 -10.601 -1.630 1.00 94.88 127 LYS A N 1
ATOM 974 C CA . LYS A 1 127 ? 0.211 -10.588 -0.244 1.00 94.88 127 LYS A CA 1
ATOM 975 C C . LYS A 1 127 ? -1.078 -9.785 -0.130 1.00 94.88 127 LYS A C 1
ATOM 977 O O . LYS A 1 127 ? -2.092 -10.359 0.238 1.00 94.88 127 LYS A O 1
ATOM 982 N N . ALA A 1 128 ? -1.086 -8.511 -0.524 1.00 96.31 128 ALA A N 1
ATOM 983 C CA . ALA A 1 128 ? -2.265 -7.647 -0.414 1.00 96.31 128 ALA A CA 1
ATOM 984 C C . ALA A 1 128 ? -3.506 -8.212 -1.139 1.00 96.31 128 ALA A C 1
ATOM 986 O O . ALA A 1 128 ? -4.625 -8.128 -0.629 1.00 96.31 128 ALA A O 1
ATOM 987 N N . SER A 1 129 ? -3.307 -8.848 -2.298 1.00 96.38 129 SER A N 1
ATOM 988 C CA . SER A 1 129 ? -4.370 -9.429 -3.131 1.00 96.38 129 SER A CA 1
ATOM 989 C C . SER A 1 129 ? -4.914 -10.766 -2.628 1.00 96.38 129 SER A C 1
ATOM 991 O O . SER A 1 129 ? -5.835 -11.302 -3.247 1.00 96.38 129 SER A O 1
ATOM 993 N N . GLN A 1 130 ? -4.409 -11.295 -1.508 1.00 95.06 130 GLN A N 1
ATOM 994 C CA . GLN A 1 130 ? -5.100 -12.366 -0.783 1.00 95.06 130 GLN A CA 1
ATOM 995 C C . GLN A 1 130 ? -6.454 -11.886 -0.230 1.00 95.06 130 GLN A C 1
ATOM 997 O O . GLN A 1 130 ? -7.369 -12.687 -0.064 1.00 95.06 130 GLN A O 1
ATOM 1002 N N . SER A 1 131 ? -6.613 -10.575 -0.009 1.00 96.12 131 SER A N 1
ATOM 1003 C CA . SER A 1 131 ? -7.924 -9.973 0.218 1.00 96.12 131 SER A CA 1
ATOM 1004 C C . SER A 1 131 ? -8.687 -9.820 -1.100 1.00 96.12 131 SER A C 1
ATOM 1006 O O . SER A 1 131 ? -8.303 -9.036 -1.975 1.00 96.12 131 SER A O 1
ATOM 1008 N N . ASP A 1 132 ? -9.832 -10.497 -1.212 1.00 95.50 132 ASP A N 1
ATOM 1009 C CA . ASP A 1 132 ? -10.736 -10.376 -2.363 1.00 95.50 132 ASP A CA 1
ATOM 1010 C C . ASP A 1 132 ? -11.190 -8.937 -2.612 1.00 95.50 132 ASP A C 1
ATOM 1012 O O . ASP A 1 132 ? -11.277 -8.496 -3.762 1.00 95.50 132 ASP A O 1
ATOM 1016 N N . ARG A 1 133 ? -11.441 -8.183 -1.534 1.00 95.00 133 ARG A N 1
ATOM 1017 C CA . ARG A 1 133 ? -11.856 -6.781 -1.616 1.00 95.00 133 ARG A CA 1
ATOM 1018 C C . ARG A 1 133 ? -10.751 -5.923 -2.224 1.00 95.00 133 ARG A C 1
ATOM 1020 O O . ARG A 1 133 ? -11.013 -5.203 -3.188 1.00 95.00 133 ARG A O 1
ATOM 1027 N N . TYR A 1 134 ? -9.524 -6.043 -1.717 1.00 96.00 134 TYR A N 1
ATOM 1028 C CA . TYR A 1 134 ? -8.372 -5.325 -2.262 1.00 96.00 134 TYR A CA 1
ATOM 1029 C C . TYR A 1 134 ? -8.145 -5.680 -3.735 1.00 96.00 134 TYR A C 1
ATOM 1031 O O . TYR A 1 134 ? -8.057 -4.789 -4.579 1.00 96.00 134 TYR A O 1
ATOM 1039 N N . ARG A 1 135 ? -8.135 -6.979 -4.062 1.00 95.75 135 ARG A N 1
ATOM 1040 C CA . ARG A 1 135 ? -7.940 -7.479 -5.428 1.00 95.75 135 ARG A CA 1
ATOM 1041 C C . ARG A 1 135 ? -9.005 -6.958 -6.392 1.00 95.75 135 ARG A C 1
ATOM 1043 O O . ARG A 1 135 ? -8.676 -6.519 -7.492 1.00 95.75 135 ARG A O 1
ATOM 1050 N N . SER A 1 136 ? -10.275 -6.968 -5.984 1.00 94.81 136 SER A N 1
ATOM 1051 C CA . SER A 1 136 ? -11.376 -6.441 -6.797 1.00 94.81 136 SER A CA 1
ATOM 1052 C C . SER A 1 136 ? -11.231 -4.942 -7.051 1.00 94.81 136 SER A C 1
ATOM 1054 O O . SER A 1 136 ? -11.480 -4.489 -8.169 1.00 94.81 136 SER A O 1
ATOM 1056 N N . LEU A 1 137 ? -10.842 -4.169 -6.033 1.00 94.19 137 LEU A N 1
ATOM 1057 C CA . LEU A 1 137 ? -10.614 -2.733 -6.179 1.00 94.19 137 LEU A CA 1
ATOM 1058 C C . LEU A 1 137 ? -9.421 -2.462 -7.099 1.00 94.19 137 LEU A C 1
ATOM 1060 O O . LEU A 1 137 ? -9.539 -1.642 -8.005 1.00 94.19 137 LEU A O 1
ATOM 1064 N N . LEU A 1 138 ? -8.312 -3.182 -6.917 1.00 94.69 138 LEU A N 1
ATOM 1065 C CA . LEU A 1 138 ? -7.106 -3.022 -7.725 1.00 94.69 138 LEU A CA 1
ATOM 1066 C C . LEU A 1 138 ? -7.359 -3.355 -9.201 1.00 94.69 138 LEU A C 1
ATOM 1068 O O . LEU A 1 138 ? -7.060 -2.526 -10.057 1.00 94.69 138 LEU A O 1
ATOM 1072 N N . ASN A 1 139 ? -8.010 -4.483 -9.499 1.00 92.44 139 ASN A N 1
ATOM 1073 C CA . ASN A 1 139 ? -8.364 -4.873 -10.871 1.00 92.44 139 ASN A CA 1
ATOM 1074 C C . ASN A 1 139 ? -9.386 -3.927 -11.523 1.00 92.44 139 ASN A C 1
ATOM 1076 O O . ASN A 1 139 ? -9.396 -3.763 -12.742 1.00 92.44 139 ASN A O 1
ATOM 1080 N N . GLY A 1 140 ? -10.222 -3.261 -10.721 1.00 89.06 140 GLY A N 1
ATOM 1081 C CA . GLY A 1 140 ? -11.092 -2.179 -11.187 1.00 89.06 140 GLY A CA 1
ATOM 1082 C C . GLY A 1 140 ? -10.332 -0.906 -11.580 1.00 89.06 140 GLY A C 1
ATOM 1083 O O . GLY A 1 140 ? -10.916 0.006 -12.172 1.00 89.06 140 GLY A O 1
ATOM 1084 N N . THR A 1 141 ? -9.032 -0.827 -11.279 1.00 86.56 141 THR A N 1
ATOM 1085 C CA . THR A 1 141 ? -8.175 0.311 -11.606 1.00 86.56 141 THR A CA 1
ATOM 1086 C C . THR A 1 141 ? -7.129 -0.053 -12.646 1.00 86.56 141 THR A C 1
ATOM 1088 O O . THR A 1 141 ? -6.210 -0.817 -12.390 1.00 86.56 141 THR A O 1
ATOM 1091 N N . SER A 1 142 ? -7.180 0.600 -13.808 1.00 85.19 142 SER A N 1
ATOM 1092 C CA . SER A 1 142 ? -5.976 0.691 -14.634 1.00 85.19 142 SER A CA 1
ATOM 1093 C C . SER A 1 142 ? -4.981 1.592 -13.901 1.00 85.19 142 SER A C 1
ATOM 1095 O O . SER A 1 142 ? -5.256 2.786 -13.693 1.00 85.19 142 SER A O 1
ATOM 1097 N N . THR A 1 143 ? -3.851 1.012 -13.497 1.00 92.50 143 THR A N 1
ATOM 1098 C CA . THR A 1 143 ? -2.784 1.708 -12.772 1.00 92.50 143 THR A CA 1
ATOM 1099 C C . THR A 1 143 ? -1.454 1.488 -13.474 1.00 92.50 143 THR A C 1
ATOM 1101 O O . THR A 1 143 ? -1.091 0.364 -13.823 1.00 92.50 143 THR A O 1
ATOM 1104 N N . THR A 1 144 ? -0.733 2.585 -13.688 1.00 94.81 144 THR A N 1
ATOM 1105 C CA . THR A 1 144 ? 0.599 2.566 -14.284 1.00 94.81 144 THR A CA 1
ATOM 1106 C C . THR A 1 144 ? 1.619 3.039 -13.261 1.00 94.81 144 THR A C 1
ATOM 1108 O O . THR A 1 144 ? 1.575 4.188 -12.841 1.00 94.81 144 THR A O 1
ATOM 1111 N N . MET A 1 145 ? 2.559 2.192 -12.874 1.00 94.50 145 MET A N 1
ATOM 1112 C CA . MET A 1 145 ? 3.642 2.553 -11.969 1.00 94.50 145 MET A CA 1
ATOM 1113 C C . MET A 1 145 ? 4.888 2.941 -12.763 1.00 94.50 145 MET A C 1
ATOM 1115 O O . MET A 1 145 ? 5.289 2.216 -13.667 1.00 94.50 145 MET A O 1
ATOM 1119 N N . ARG A 1 146 ? 5.507 4.072 -12.433 1.00 92.69 146 ARG A N 1
ATOM 1120 C CA . ARG A 1 146 ? 6.768 4.544 -13.003 1.00 92.69 146 ARG A CA 1
ATOM 1121 C C . ARG A 1 146 ? 7.807 4.645 -11.900 1.00 92.69 146 ARG A C 1
ATOM 1123 O O . ARG A 1 146 ? 7.594 5.353 -10.922 1.00 92.69 146 ARG A O 1
ATOM 1130 N N . ILE A 1 147 ? 8.917 3.937 -12.049 1.00 90.69 147 ILE A N 1
ATOM 1131 C CA . ILE A 1 147 ? 9.991 3.901 -11.056 1.00 90.69 147 ILE A CA 1
ATOM 1132 C C . ILE A 1 147 ? 11.194 4.668 -11.608 1.00 90.69 147 ILE A C 1
ATOM 1134 O O . ILE A 1 147 ? 11.735 4.317 -12.657 1.00 90.69 147 ILE A O 1
ATOM 1138 N N . TYR A 1 148 ? 11.605 5.697 -10.877 1.00 89.06 148 TYR A N 1
ATOM 1139 C CA . TYR A 1 148 ? 12.712 6.607 -11.143 1.00 89.06 148 TYR A CA 1
ATOM 1140 C C . TYR A 1 148 ? 13.857 6.309 -10.176 1.00 89.06 148 TYR A C 1
ATOM 1142 O O . TYR A 1 148 ? 13.733 6.436 -8.956 1.00 89.06 148 TYR A O 1
ATOM 1150 N N . THR A 1 149 ? 14.997 5.895 -10.716 1.00 84.56 149 THR A N 1
ATOM 1151 C CA . THR A 1 149 ? 16.078 5.289 -9.912 1.00 84.56 149 THR A CA 1
ATOM 1152 C C . THR A 1 149 ? 17.211 6.263 -9.595 1.00 84.56 149 THR A C 1
ATOM 1154 O O . THR A 1 149 ? 18.119 5.973 -8.820 1.00 84.56 149 THR A O 1
ATOM 1157 N N . ASP A 1 150 ? 17.187 7.427 -10.232 1.00 81.88 150 ASP A N 1
ATOM 1158 C CA . ASP A 1 150 ? 18.271 8.401 -10.281 1.00 81.88 150 ASP A CA 1
ATOM 1159 C C . ASP A 1 150 ? 17.877 9.781 -9.728 1.00 81.88 150 ASP A C 1
ATOM 1161 O O . ASP A 1 150 ? 18.702 10.705 -9.698 1.00 81.88 150 ASP A O 1
ATOM 1165 N N . GLU A 1 151 ? 16.668 9.887 -9.191 1.00 78.56 151 GLU A N 1
ATOM 1166 C CA . GLU A 1 151 ? 16.088 11.093 -8.623 1.00 78.56 151 GLU A CA 1
ATOM 1167 C C . GLU A 1 151 ? 15.449 10.782 -7.272 1.00 78.56 151 GLU A C 1
ATOM 1169 O O . GLU A 1 151 ? 14.763 9.776 -7.159 1.00 78.56 151 GLU A O 1
ATOM 1174 N N . GLY A 1 152 ? 15.681 11.658 -6.284 1.00 83.12 152 GLY A N 1
ATOM 1175 C CA . GLY A 1 152 ? 14.915 11.791 -5.035 1.00 83.12 152 GLY A CA 1
ATOM 1176 C C . GLY A 1 152 ? 14.655 10.545 -4.175 1.00 83.12 152 GLY A C 1
ATOM 1177 O O . GLY A 1 152 ? 14.977 9.422 -4.518 1.00 83.12 152 GLY A O 1
ATOM 1178 N N . CYS A 1 153 ? 14.024 10.766 -3.025 1.00 85.62 153 CYS A N 1
ATOM 1179 C CA . CYS A 1 153 ? 13.372 9.704 -2.264 1.00 85.62 153 CYS A CA 1
ATOM 1180 C C . CYS A 1 153 ? 11.954 10.174 -1.937 1.00 85.62 153 CYS A C 1
ATOM 1182 O O . CYS A 1 153 ? 11.748 10.965 -1.011 1.00 85.62 153 CYS A O 1
ATOM 1184 N N . SER A 1 154 ? 11.000 9.798 -2.784 1.00 88.25 154 SER A N 1
ATOM 1185 C CA . SER A 1 154 ? 9.617 10.283 -2.739 1.00 88.25 154 SER A CA 1
ATOM 1186 C C . SER A 1 154 ? 8.714 9.419 -3.607 1.00 88.25 154 SER A C 1
ATOM 1188 O O . SER A 1 154 ? 9.187 8.747 -4.513 1.00 88.25 154 SER A O 1
ATOM 1190 N N . ALA A 1 155 ? 7.407 9.488 -3.402 1.00 90.12 155 ALA A N 1
ATOM 1191 C CA . ALA A 1 155 ? 6.460 8.926 -4.346 1.00 90.12 155 ALA A CA 1
ATOM 1192 C C . ALA A 1 155 ? 5.226 9.824 -4.466 1.00 90.12 155 ALA A C 1
ATOM 1194 O O . ALA A 1 155 ? 4.998 10.695 -3.618 1.00 90.12 155 ALA A O 1
ATOM 1195 N N . TYR A 1 156 ? 4.509 9.685 -5.580 1.00 90.56 156 TYR A N 1
ATOM 1196 C CA . TYR A 1 156 ? 3.348 10.505 -5.902 1.00 90.56 156 TYR A CA 1
ATOM 1197 C C . TYR A 1 156 ? 2.310 9.721 -6.702 1.00 90.56 156 TYR A C 1
ATOM 1199 O O . TYR A 1 156 ? 2.606 9.169 -7.760 1.00 90.56 156 TYR A O 1
ATOM 1207 N N . THR A 1 157 ? 1.054 9.799 -6.273 1.00 90.00 157 THR A N 1
ATOM 1208 C CA . THR A 1 157 ? -0.090 9.266 -7.022 1.00 90.00 157 THR A CA 1
ATOM 1209 C C . THR A 1 157 ? -0.861 10.365 -7.752 1.00 90.00 157 THR A C 1
ATOM 1211 O O . THR A 1 157 ? -1.438 11.270 -7.142 1.00 90.00 157 THR A O 1
ATOM 1214 N N . HIS A 1 158 ? -1.009 10.240 -9.071 1.00 89.06 158 HIS A N 1
ATOM 1215 C CA . HIS A 1 158 ? -1.903 11.066 -9.900 1.00 89.06 158 HIS A CA 1
ATOM 1216 C C . HIS A 1 158 ? -2.615 10.173 -10.912 1.00 89.06 158 HIS A C 1
ATOM 1218 O O . HIS A 1 158 ? -2.007 9.276 -11.441 1.00 89.06 158 HIS A O 1
ATOM 1224 N N . SER A 1 159 ? -3.918 10.316 -11.179 1.00 81.44 159 SER A N 1
ATOM 1225 C CA . SER A 1 159 ? -4.590 9.330 -12.060 1.00 81.44 159 SER A CA 1
ATOM 1226 C C . SER A 1 159 ? -4.045 9.400 -13.495 1.00 81.44 159 SER A C 1
ATOM 1228 O O . SER A 1 159 ? -4.090 10.500 -14.047 1.00 81.44 159 SER A O 1
ATOM 1230 N N . PRO A 1 160 ? -3.660 8.287 -14.157 1.00 87.62 160 PRO A N 1
ATOM 1231 C CA . PRO A 1 160 ? -3.625 6.874 -13.722 1.00 87.62 160 PRO A CA 1
ATOM 1232 C C . PRO A 1 160 ? -2.257 6.362 -13.206 1.00 87.62 160 PRO A C 1
ATOM 1234 O O . PRO A 1 160 ? -2.054 5.154 -13.103 1.00 87.62 160 PRO A O 1
ATOM 1237 N N . PHE A 1 161 ? -1.316 7.252 -12.933 1.00 92.12 161 PHE A N 1
ATOM 1238 C CA . PHE A 1 161 ? 0.067 6.963 -12.597 1.00 92.12 161 PHE A CA 1
ATOM 1239 C C . PHE A 1 161 ? 0.383 6.920 -11.089 1.00 92.12 161 PHE A C 1
ATOM 1241 O O . PHE A 1 161 ? -0.160 7.666 -10.269 1.00 92.12 161 PHE A O 1
ATOM 1248 N N . ILE A 1 162 ? 1.336 6.063 -10.745 1.00 94.62 162 ILE A N 1
ATOM 1249 C CA . ILE A 1 162 ? 2.075 6.071 -9.485 1.00 94.62 162 ILE A CA 1
ATOM 1250 C C . ILE A 1 162 ? 3.537 6.309 -9.850 1.00 94.62 162 ILE A C 1
ATOM 1252 O O . ILE A 1 162 ? 4.115 5.496 -10.560 1.00 94.62 162 ILE A O 1
ATOM 1256 N N . ASP A 1 163 ? 4.129 7.399 -9.380 1.00 93.69 163 ASP A N 1
ATOM 1257 C CA . ASP A 1 163 ? 5.539 7.707 -9.613 1.00 93.69 163 ASP A CA 1
ATOM 1258 C C . ASP A 1 163 ? 6.334 7.438 -8.338 1.00 93.69 163 ASP A C 1
ATOM 1260 O O . ASP A 1 163 ? 6.018 8.001 -7.292 1.00 93.69 163 ASP A O 1
ATOM 1264 N N . ILE A 1 164 ? 7.366 6.601 -8.416 1.00 92.25 164 ILE A N 1
ATOM 1265 C CA . ILE A 1 164 ? 8.207 6.204 -7.283 1.00 92.25 164 ILE A CA 1
ATOM 1266 C C . ILE A 1 164 ? 9.649 6.605 -7.577 1.00 92.25 164 ILE A C 1
ATOM 1268 O O . ILE A 1 164 ? 10.226 6.180 -8.568 1.00 92.25 164 ILE A O 1
ATOM 1272 N N . TYR A 1 165 ? 10.232 7.411 -6.700 1.00 90.44 165 TYR A N 1
ATOM 1273 C CA . TYR A 1 165 ? 11.584 7.953 -6.781 1.00 90.44 165 TYR A CA 1
ATOM 1274 C C . TYR A 1 165 ? 12.419 7.349 -5.651 1.00 90.44 165 TYR A C 1
ATOM 1276 O O . TYR A 1 165 ? 12.088 7.559 -4.481 1.00 90.44 165 TYR A O 1
ATOM 1284 N N . ILE A 1 166 ? 13.467 6.585 -5.977 1.00 87.19 166 ILE A N 1
ATOM 1285 C CA . ILE A 1 166 ? 14.163 5.720 -4.997 1.00 87.19 166 ILE A CA 1
ATOM 1286 C C . ILE A 1 166 ? 15.649 6.038 -4.778 1.00 87.19 166 ILE A C 1
ATOM 1288 O O . ILE A 1 166 ? 16.347 5.327 -4.047 1.00 87.19 166 ILE A O 1
ATOM 1292 N N . LYS A 1 167 ? 16.185 7.104 -5.375 1.00 85.44 167 LYS A N 1
ATOM 1293 C CA . LYS A 1 167 ? 17.590 7.474 -5.174 1.00 85.44 167 LYS A CA 1
ATOM 1294 C C . LYS A 1 167 ? 17.870 7.935 -3.743 1.00 85.44 167 LYS A C 1
ATOM 1296 O O . LYS A 1 167 ? 17.524 9.036 -3.318 1.00 85.44 167 LYS A O 1
ATOM 1301 N N . GLY A 1 168 ? 18.667 7.138 -3.038 1.00 82.00 168 GLY A N 1
ATOM 1302 C CA . GLY A 1 168 ? 19.143 7.486 -1.700 1.00 82.00 168 GLY A CA 1
ATOM 1303 C C . GLY A 1 168 ? 18.087 7.310 -0.610 1.00 82.00 168 GLY A C 1
ATOM 1304 O O . GLY A 1 168 ? 18.242 7.882 0.469 1.00 82.00 168 GLY A O 1
ATOM 1305 N N . CYS A 1 169 ? 17.045 6.514 -0.867 1.00 83.12 169 CYS A N 1
ATOM 1306 C CA . CYS A 1 169 ? 16.152 6.032 0.178 1.00 83.12 169 CYS A CA 1
ATOM 1307 C C . CYS A 1 169 ? 16.926 5.108 1.123 1.00 83.12 169 CYS A C 1
ATOM 1309 O O . CYS A 1 169 ? 17.382 4.043 0.721 1.00 83.12 169 CYS A O 1
ATOM 1311 N N . ARG A 1 170 ? 17.144 5.553 2.366 1.00 78.25 170 ARG A N 1
ATOM 1312 C CA . ARG A 1 170 ? 17.832 4.753 3.397 1.00 78.25 170 ARG A CA 1
ATOM 1313 C C . ARG A 1 170 ? 16.872 4.033 4.333 1.00 78.25 170 ARG A C 1
ATOM 1315 O O . ARG A 1 170 ? 17.203 2.956 4.805 1.00 78.25 170 ARG A O 1
ATOM 1322 N N . ASP A 1 171 ? 15.708 4.631 4.570 1.00 77.50 171 ASP A N 1
ATOM 1323 C CA . ASP A 1 171 ? 14.814 4.219 5.655 1.00 77.50 171 ASP A CA 1
ATOM 1324 C C . ASP A 1 171 ? 13.417 3.807 5.169 1.00 77.50 171 ASP A C 1
ATOM 1326 O O . ASP A 1 171 ? 12.551 3.522 5.987 1.00 77.50 171 ASP A O 1
ATOM 1330 N N . ILE A 1 172 ? 13.183 3.815 3.857 1.00 82.00 172 ILE A N 1
ATOM 1331 C CA . ILE A 1 172 ? 11.888 3.506 3.249 1.00 82.00 172 ILE A CA 1
ATOM 1332 C C . ILE A 1 172 ? 12.110 2.591 2.056 1.00 82.00 172 ILE A C 1
ATOM 1334 O O . ILE A 1 172 ? 12.986 2.865 1.226 1.00 82.00 172 ILE A O 1
ATOM 1338 N N . THR A 1 173 ? 11.357 1.500 1.982 1.00 87.81 173 THR A N 1
ATOM 1339 C CA . THR A 1 173 ? 11.500 0.550 0.882 1.00 87.81 173 THR A CA 1
ATOM 1340 C C . THR A 1 173 ? 10.593 0.913 -0.284 1.00 87.81 173 THR A C 1
ATOM 1342 O O . THR A 1 173 ? 9.617 1.665 -0.169 1.00 87.81 173 THR A O 1
ATOM 1345 N N . ILE A 1 174 ? 10.906 0.333 -1.440 1.00 88.69 174 ILE A N 1
ATOM 1346 C CA . ILE A 1 174 ? 10.045 0.420 -2.613 1.00 88.69 174 ILE A CA 1
ATOM 1347 C C . ILE A 1 174 ? 8.695 -0.271 -2.381 1.00 88.69 174 ILE A C 1
ATOM 1349 O O . ILE A 1 174 ? 7.679 0.203 -2.885 1.00 88.69 174 ILE A O 1
ATOM 1353 N N . THR A 1 175 ? 8.674 -1.331 -1.569 1.00 91.38 175 THR A N 1
ATOM 1354 C CA . THR A 1 175 ? 7.474 -2.059 -1.135 1.00 91.38 175 THR A CA 1
ATOM 1355 C C . THR A 1 175 ? 6.513 -1.129 -0.409 1.00 91.38 175 THR A C 1
ATOM 1357 O O . THR A 1 175 ? 5.349 -1.013 -0.799 1.00 91.38 175 THR A O 1
ATOM 1360 N N . TYR A 1 176 ? 7.005 -0.403 0.597 1.00 92.25 176 TYR A N 1
ATOM 1361 C CA . TYR A 1 176 ? 6.185 0.553 1.330 1.00 92.25 176 TYR A CA 1
ATOM 1362 C C . TYR A 1 176 ? 5.665 1.662 0.418 1.00 92.25 176 TYR A C 1
ATOM 1364 O O . TYR A 1 176 ? 4.463 1.923 0.410 1.00 92.25 176 TYR A O 1
ATOM 1372 N N . LEU A 1 177 ? 6.535 2.290 -0.387 1.00 92.06 177 LEU A N 1
ATOM 1373 C CA . LEU A 1 177 ? 6.118 3.353 -1.313 1.00 92.06 177 LEU A CA 1
ATOM 1374 C C . LEU A 1 177 ? 5.050 2.851 -2.291 1.00 92.06 177 LEU A C 1
ATOM 1376 O O . LEU A 1 177 ? 4.053 3.527 -2.527 1.00 92.06 177 LEU A O 1
ATOM 1380 N N . THR A 1 178 ? 5.224 1.638 -2.810 1.00 94.12 178 THR A N 1
ATOM 1381 C CA . THR A 1 178 ? 4.276 0.990 -3.717 1.00 94.12 178 THR A CA 1
ATOM 1382 C C . THR A 1 178 ? 2.908 0.805 -3.073 1.00 94.12 178 THR A C 1
ATOM 1384 O O . THR A 1 178 ? 1.892 1.205 -3.652 1.00 94.12 178 THR A O 1
ATOM 1387 N N . LEU A 1 179 ? 2.858 0.223 -1.874 1.00 95.56 179 LEU A N 1
ATOM 1388 C CA . LEU A 1 179 ? 1.599 -0.017 -1.172 1.00 95.56 179 LEU A CA 1
ATOM 1389 C C . LEU A 1 179 ? 0.943 1.292 -0.716 1.00 95.56 179 LEU A C 1
ATOM 1391 O O . LEU A 1 179 ? -0.270 1.432 -0.854 1.00 95.56 179 LEU A O 1
ATOM 1395 N N . HIS A 1 180 ? 1.732 2.265 -0.253 1.00 94.31 180 HIS A N 1
ATOM 1396 C CA . HIS A 1 180 ? 1.264 3.592 0.158 1.00 94.31 180 HIS A CA 1
ATOM 1397 C C . HIS A 1 180 ? 0.598 4.323 -1.010 1.00 94.31 180 HIS A C 1
ATOM 1399 O O . HIS A 1 180 ? -0.566 4.719 -0.935 1.00 94.31 180 HIS A O 1
ATOM 1405 N N . GLU A 1 181 ? 1.290 4.443 -2.142 1.00 94.62 181 GLU A N 1
ATOM 1406 C CA . GLU A 1 181 ? 0.732 5.099 -3.327 1.00 94.62 181 GLU A CA 1
ATOM 1407 C C . GLU A 1 181 ? -0.454 4.318 -3.919 1.00 94.62 181 GLU A C 1
ATOM 1409 O O . GLU A 1 181 ? -1.443 4.900 -4.376 1.00 94.62 181 GLU A O 1
ATOM 1414 N N . THR A 1 182 ? -0.440 2.987 -3.826 1.00 95.50 182 THR A N 1
ATOM 1415 C CA . THR A 1 182 ? -1.626 2.193 -4.174 1.00 95.50 182 THR A CA 1
ATOM 1416 C C . THR A 1 182 ? -2.792 2.500 -3.229 1.00 95.50 182 THR A C 1
ATOM 1418 O O . THR A 1 182 ? -3.923 2.659 -3.684 1.00 95.50 182 THR A O 1
ATOM 1421 N N . GLY A 1 183 ? -2.541 2.681 -1.931 1.00 94.50 183 GLY A N 1
ATOM 1422 C CA . GLY A 1 183 ? -3.539 3.127 -0.959 1.00 94.50 183 GLY A CA 1
ATOM 1423 C C . GLY A 1 183 ? -4.183 4.456 -1.361 1.00 94.50 183 GLY A C 1
ATOM 1424 O O . GLY A 1 183 ? -5.411 4.564 -1.381 1.00 94.50 183 GLY A O 1
ATOM 1425 N N . HIS A 1 184 ? -3.389 5.434 -1.812 1.00 92.50 184 HIS A N 1
ATOM 1426 C CA . HIS A 1 184 ? -3.912 6.677 -2.398 1.00 92.50 184 HIS A CA 1
ATOM 1427 C C . HIS A 1 184 ? -4.812 6.414 -3.606 1.00 92.50 184 HIS A C 1
ATOM 1429 O O . HIS A 1 184 ? -5.888 7.014 -3.724 1.00 92.50 184 HIS A O 1
ATOM 1435 N N . ARG A 1 185 ? -4.404 5.509 -4.502 1.00 91.50 185 ARG A N 1
ATOM 1436 C CA . ARG A 1 185 ? -5.178 5.151 -5.698 1.00 91.50 185 ARG A CA 1
ATOM 1437 C C . ARG A 1 185 ? -6.529 4.539 -5.339 1.00 91.50 185 ARG A C 1
ATOM 1439 O O . ARG A 1 185 ? -7.540 4.957 -5.911 1.00 91.50 185 ARG A O 1
ATOM 1446 N N . LEU A 1 186 ? -6.537 3.599 -4.397 1.00 92.44 186 LEU A N 1
ATOM 1447 C CA . LEU A 1 186 ? -7.724 2.852 -3.986 1.00 92.44 186 LEU A CA 1
ATOM 1448 C C . LEU A 1 186 ? -8.649 3.674 -3.083 1.00 92.44 186 LEU A C 1
ATOM 1450 O O . LEU A 1 186 ? -9.868 3.558 -3.198 1.00 92.44 186 LEU A O 1
ATOM 1454 N N . SER A 1 187 ? -8.104 4.598 -2.283 1.00 88.31 187 SER A N 1
ATOM 1455 C CA . SER A 1 187 ? -8.891 5.486 -1.414 1.00 88.31 187 SER A CA 1
ATOM 1456 C C . SER A 1 187 ? -9.970 6.268 -2.170 1.00 88.31 187 SER A C 1
ATOM 1458 O O . SER A 1 187 ? -11.011 6.591 -1.605 1.00 88.31 187 SER A O 1
ATOM 1460 N N . ARG A 1 188 ? -9.768 6.543 -3.468 1.00 83.81 188 ARG A N 1
ATOM 1461 C CA . ARG A 1 188 ? -10.728 7.263 -4.324 1.00 83.81 188 ARG A CA 1
ATOM 1462 C C . ARG A 1 188 ? -12.037 6.504 -4.530 1.00 83.81 188 ARG A C 1
ATOM 1464 O O . ARG A 1 188 ? -13.068 7.142 -4.717 1.00 83.81 188 ARG A O 1
ATOM 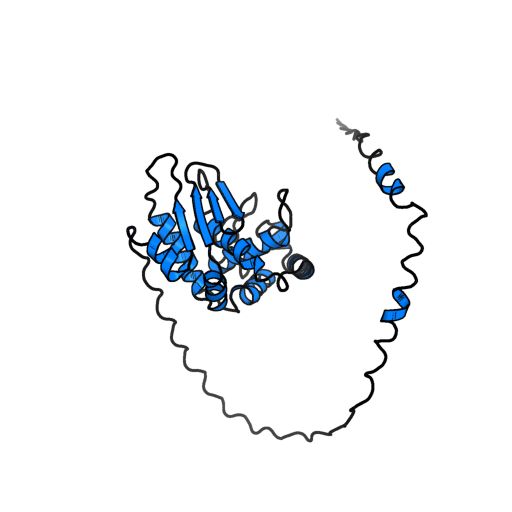1471 N N . PHE A 1 189 ? -11.998 5.177 -4.470 1.00 84.44 189 PHE A N 1
ATOM 1472 C CA . PHE A 1 189 ? -13.181 4.315 -4.549 1.00 84.44 189 PHE A CA 1
ATOM 1473 C C . PHE A 1 189 ? -13.852 4.142 -3.182 1.00 84.44 189 PHE A C 1
ATOM 1475 O O . PHE A 1 189 ? -14.996 3.708 -3.110 1.00 84.44 189 PHE A O 1
ATOM 1482 N N . MET A 1 190 ? -13.169 4.568 -2.115 1.00 78.00 190 MET A N 1
ATOM 1483 C CA . MET A 1 190 ? -13.604 4.465 -0.724 1.00 78.00 190 MET A CA 1
ATOM 1484 C C . MET A 1 190 ? -14.181 5.773 -0.158 1.00 78.00 190 MET A C 1
ATOM 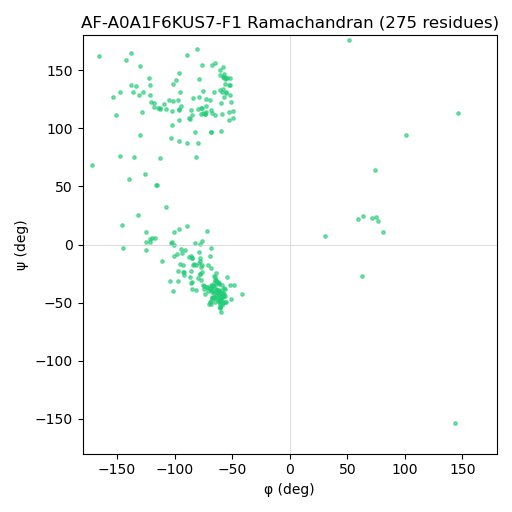1486 O O . MET A 1 190 ? -14.383 5.892 1.046 1.00 78.00 190 MET A O 1
ATOM 1490 N N . GLN A 1 191 ? -14.433 6.785 -0.994 1.00 62.38 191 GLN A N 1
ATOM 1491 C CA . GLN A 1 191 ? -14.656 8.169 -0.547 1.00 62.38 191 GLN A CA 1
ATOM 1492 C C . GLN A 1 191 ? -15.943 8.490 0.253 1.00 62.38 191 GLN A C 1
ATOM 1494 O O . GLN A 1 191 ? -16.015 9.621 0.733 1.00 62.38 191 GLN A O 1
ATOM 1499 N N . PRO A 1 192 ? -16.919 7.598 0.526 1.00 61.19 192 PRO A N 1
ATOM 1500 C CA . PRO A 1 192 ? -17.787 7.816 1.685 1.00 61.19 192 PRO A CA 1
ATOM 1501 C C . PRO A 1 192 ? -17.273 7.135 2.967 1.00 61.19 192 PRO A C 1
ATOM 1503 O O . PRO A 1 192 ? -17.553 7.626 4.058 1.00 61.19 192 PRO A O 1
ATOM 1506 N N . GLU A 1 193 ? -16.501 6.049 2.865 1.00 63.66 193 GLU A N 1
ATOM 1507 C CA . GLU A 1 193 ? -16.059 5.233 4.008 1.00 63.66 193 GLU A CA 1
ATOM 1508 C C . GLU A 1 193 ? -14.889 5.855 4.790 1.00 63.66 193 GLU A C 1
ATOM 1510 O O . GLU A 1 193 ? -14.768 5.601 5.990 1.00 63.66 193 GLU A O 1
ATOM 1515 N N . PHE A 1 194 ? -14.065 6.711 4.166 1.00 72.44 194 PHE A N 1
ATOM 1516 C CA . PHE A 1 194 ? -13.043 7.507 4.867 1.00 72.44 194 PHE A CA 1
ATOM 1517 C C . PHE A 1 194 ? -13.352 9.006 4.848 1.00 72.44 194 PHE A C 1
ATOM 1519 O O . PHE A 1 194 ? -12.765 9.802 4.112 1.00 72.44 194 PHE A O 1
ATOM 1526 N N . SER A 1 195 ? -14.333 9.389 5.664 1.00 75.88 195 SER A N 1
ATOM 1527 C CA . SER A 1 195 ? -14.734 10.784 5.852 1.00 75.88 195 SER A CA 1
ATOM 1528 C C . SER A 1 195 ? -13.807 11.540 6.816 1.00 75.88 195 SER A C 1
ATOM 1530 O O . SER A 1 195 ? -13.031 10.944 7.563 1.00 75.88 195 SER A O 1
ATOM 1532 N N . ARG A 1 196 ? -13.945 12.874 6.858 1.00 72.69 196 ARG A N 1
ATOM 1533 C CA . ARG A 1 196 ? -13.304 13.729 7.880 1.00 72.69 196 ARG A CA 1
ATOM 1534 C C . ARG A 1 196 ? -13.560 13.248 9.295 1.00 72.69 196 ARG A C 1
ATOM 1536 O O . ARG A 1 196 ? -12.625 13.087 10.067 1.00 72.69 196 ARG A O 1
ATOM 1543 N N . ASN A 1 197 ? -14.819 12.944 9.573 1.00 84.06 197 ASN A N 1
ATOM 1544 C CA . ASN A 1 197 ? -15.245 12.508 10.891 1.00 84.06 197 ASN A CA 1
ATOM 1545 C C . ASN A 1 197 ? -14.565 11.192 11.280 1.00 84.06 197 ASN A C 1
ATOM 1547 O O . ASN A 1 197 ? -14.255 10.998 12.448 1.00 84.06 197 ASN A O 1
ATOM 1551 N N . LYS A 1 198 ? -14.298 10.309 10.305 1.00 88.94 198 LYS A N 1
ATOM 1552 C CA . LYS A 1 198 ? -13.628 9.042 10.590 1.00 88.94 198 LYS A CA 1
ATOM 1553 C C . LYS A 1 198 ? -12.155 9.231 10.941 1.00 88.94 198 LYS A C 1
ATOM 1555 O O . LYS A 1 198 ? -11.677 8.579 11.857 1.00 88.94 198 LYS A O 1
ATOM 1560 N N . LEU A 1 199 ? -11.446 10.126 10.252 1.00 88.75 199 LEU A N 1
ATOM 1561 C CA . LEU A 1 199 ? -10.061 10.436 10.616 1.00 88.75 199 LEU A CA 1
ATOM 1562 C C . LEU A 1 199 ? -9.977 11.083 12.003 1.00 88.75 199 LEU A C 1
ATOM 1564 O O . LEU A 1 199 ? -9.117 10.698 12.786 1.00 88.75 199 LEU A O 1
ATOM 1568 N N . ASP A 1 200 ? -10.869 12.025 12.316 1.00 89.06 200 ASP A N 1
ATOM 1569 C CA . ASP A 1 200 ? -10.893 12.663 13.637 1.00 89.06 200 ASP A CA 1
ATOM 1570 C C . ASP A 1 200 ? -11.171 11.629 14.752 1.00 89.06 200 ASP A C 1
ATOM 1572 O O . ASP A 1 200 ? -10.495 11.649 15.777 1.00 89.06 200 ASP A O 1
ATOM 1576 N N . GLU A 1 201 ? -12.080 10.670 14.518 1.00 92.44 201 GLU A N 1
ATOM 1577 C CA . GLU A 1 201 ? -12.328 9.539 15.431 1.00 92.44 201 GLU A CA 1
ATOM 1578 C C . GLU A 1 201 ? -11.069 8.679 15.637 1.00 92.44 201 GLU A C 1
ATOM 1580 O O . GLU A 1 201 ? -10.734 8.342 16.767 1.00 92.44 201 GLU A O 1
ATOM 1585 N N . LEU A 1 202 ? -10.351 8.330 14.563 1.00 92.88 202 LEU A N 1
ATOM 1586 C CA . LEU A 1 202 ? -9.134 7.518 14.675 1.00 92.88 202 LEU A CA 1
ATOM 1587 C C . LEU A 1 202 ? -8.006 8.259 15.399 1.00 92.88 202 LEU A C 1
ATOM 1589 O O . LEU A 1 202 ? -7.262 7.637 16.147 1.00 92.88 202 LEU A O 1
ATOM 1593 N N . ILE A 1 203 ? -7.884 9.577 15.215 1.00 91.62 203 ILE A N 1
ATOM 1594 C CA . ILE A 1 203 ? -6.906 10.392 15.952 1.00 91.62 203 ILE A CA 1
ATOM 1595 C C . ILE A 1 203 ? -7.210 10.386 17.453 1.00 91.62 203 ILE A C 1
ATOM 1597 O O . ILE A 1 203 ? -6.284 10.352 18.259 1.00 91.62 203 ILE A O 1
ATOM 1601 N N . GLU A 1 204 ? -8.486 10.422 17.836 1.00 93.62 204 GLU A N 1
ATOM 1602 C CA . GLU A 1 204 ? -8.889 10.365 19.244 1.00 93.62 204 GLU A CA 1
ATOM 1603 C C . GLU A 1 204 ? -8.593 9.000 19.878 1.00 93.62 204 GLU A C 1
ATOM 1605 O O . GLU A 1 204 ? -8.207 8.942 21.047 1.00 93.62 204 GLU A O 1
ATOM 1610 N N . LYS A 1 205 ? -8.745 7.916 19.112 1.00 96.00 205 LYS A N 1
ATOM 1611 C CA . LYS A 1 205 ? -8.561 6.547 19.606 1.00 96.00 205 LYS A CA 1
ATOM 1612 C C . LYS A 1 205 ? -7.112 6.060 19.588 1.00 96.00 205 LYS A C 1
ATOM 1614 O O . LYS A 1 205 ? -6.681 5.446 20.558 1.00 96.00 205 LYS A O 1
ATOM 1619 N N . ASP A 1 206 ? -6.346 6.419 18.556 1.00 94.00 206 ASP A N 1
ATOM 1620 C CA . ASP A 1 206 ? -4.929 6.064 18.400 1.00 94.00 206 ASP A CA 1
ATOM 1621 C C . ASP A 1 206 ? -3.998 7.297 18.440 1.00 94.00 206 ASP A C 1
ATOM 1623 O O . ASP A 1 206 ? -3.160 7.473 17.544 1.00 94.00 206 ASP A O 1
ATOM 1627 N N . PRO A 1 207 ? -4.079 8.191 19.445 1.00 91.56 207 PRO A N 1
ATOM 1628 C CA . PRO A 1 207 ? -3.360 9.468 19.419 1.00 91.56 207 PRO A CA 1
ATOM 1629 C C . PRO A 1 207 ? -1.842 9.281 19.304 1.00 91.56 207 PRO A C 1
ATOM 1631 O O . PRO A 1 207 ? -1.171 10.020 18.585 1.00 91.56 207 PRO A O 1
ATOM 1634 N N . THR A 1 208 ? -1.298 8.226 19.918 1.00 89.19 208 THR A N 1
ATOM 1635 C CA . THR A 1 208 ? 0.127 7.884 19.849 1.00 89.19 208 THR A CA 1
ATOM 1636 C C . THR A 1 208 ? 0.601 7.579 18.434 1.00 89.19 208 THR A C 1
ATOM 1638 O O . THR A 1 208 ? 1.735 7.918 18.103 1.00 89.19 208 THR A O 1
ATOM 1641 N N . CYS A 1 209 ? -0.241 6.998 17.580 1.00 88.69 209 CYS A N 1
ATOM 1642 C CA . CYS A 1 209 ? 0.129 6.689 16.199 1.00 88.69 209 CYS A CA 1
ATOM 1643 C C . CYS A 1 209 ? 0.329 7.949 15.365 1.00 88.69 209 CYS A C 1
ATOM 1645 O O . CYS A 1 209 ? 1.239 8.023 14.535 1.00 88.69 209 CYS A O 1
ATOM 1647 N N . TYR A 1 210 ? -0.475 8.974 15.629 1.00 87.88 210 TYR A N 1
ATOM 1648 C CA . TYR A 1 210 ? -0.360 10.262 14.957 1.00 87.88 210 TYR A CA 1
ATOM 1649 C C . TYR A 1 210 ? 0.737 11.135 15.579 1.00 87.88 210 TYR A C 1
ATOM 1651 O O . TYR A 1 210 ? 1.494 11.779 14.849 1.00 87.88 210 TYR A O 1
ATOM 1659 N N . ASP A 1 211 ? 0.878 11.115 16.906 1.00 85.12 211 ASP A N 1
ATOM 1660 C CA . ASP A 1 211 ? 1.885 11.894 17.637 1.00 85.12 211 ASP A CA 1
ATOM 1661 C C . ASP A 1 211 ? 3.314 11.398 17.379 1.00 85.12 211 ASP A C 1
ATOM 1663 O O . ASP A 1 211 ? 4.240 12.201 17.245 1.00 85.12 211 ASP A O 1
ATOM 1667 N N . GLN A 1 212 ? 3.510 10.079 17.265 1.00 81.88 212 GLN A N 1
ATOM 1668 C CA . GLN A 1 212 ? 4.811 9.483 16.931 1.00 81.88 212 GLN A CA 1
ATOM 1669 C C . GLN A 1 212 ? 5.137 9.552 15.431 1.00 81.88 212 GLN A C 1
ATOM 1671 O O . GLN A 1 212 ? 6.260 9.237 15.023 1.00 81.88 212 GLN A O 1
ATOM 1676 N N . GLY A 1 213 ? 4.180 10.007 14.614 1.00 79.31 213 GLY A N 1
ATOM 1677 C CA . GLY A 1 213 ? 4.336 10.158 13.173 1.00 79.31 213 GLY A CA 1
ATOM 1678 C C . GLY A 1 213 ? 4.303 8.840 12.401 1.00 79.31 213 GLY A C 1
ATOM 1679 O O . GLY A 1 213 ? 4.852 8.796 11.303 1.00 79.31 213 GLY A O 1
ATOM 1680 N N . TYR A 1 214 ? 3.691 7.790 12.961 1.00 83.50 214 TYR A N 1
ATOM 1681 C CA . TYR A 1 214 ? 3.401 6.549 12.235 1.00 83.50 214 TYR A CA 1
ATOM 1682 C C . TYR A 1 214 ? 2.277 6.750 11.224 1.00 83.50 214 TYR A C 1
ATOM 1684 O O . TYR A 1 214 ? 2.294 6.163 10.152 1.00 83.50 214 TYR A O 1
ATOM 1692 N N . LEU A 1 215 ? 1.294 7.575 11.581 1.00 85.81 215 LEU A N 1
ATOM 1693 C CA . LEU A 1 215 ? 0.209 7.971 10.703 1.00 85.81 215 LEU A CA 1
ATOM 1694 C C . LEU A 1 215 ? 0.215 9.490 10.565 1.00 85.81 215 LEU A C 1
ATOM 1696 O O . LEU A 1 215 ? 0.214 10.239 11.546 1.00 85.81 215 LEU A O 1
ATOM 1700 N N . LYS A 1 216 ? 0.200 9.990 9.334 1.00 80.69 216 LYS A N 1
ATOM 1701 C CA . LYS A 1 216 ? 0.145 11.436 9.096 1.00 80.69 216 LYS A CA 1
ATOM 1702 C C . LYS A 1 216 ? -1.207 12.012 9.502 1.00 80.69 216 LYS A C 1
ATOM 1704 O O . LYS A 1 216 ? -2.234 11.647 8.947 1.00 80.69 216 LYS A O 1
ATOM 1709 N N . SER A 1 217 ? -1.193 13.015 10.378 1.00 64.19 217 SER A N 1
ATOM 1710 C CA . SER A 1 217 ? -2.362 13.849 10.713 1.00 64.19 217 SER A CA 1
ATOM 1711 C C . SER A 1 217 ? -2.404 15.187 9.946 1.00 64.19 217 SER A C 1
ATOM 1713 O O . SER A 1 217 ? -3.401 15.919 10.004 1.00 64.19 217 SER A O 1
ATOM 1715 N N . TYR A 1 218 ? -1.337 15.546 9.209 1.00 56.12 218 TYR A N 1
ATOM 1716 C CA . TYR A 1 218 ? -1.171 16.875 8.601 1.00 56.12 218 TYR A CA 1
ATOM 1717 C C . TYR A 1 218 ? -0.617 16.900 7.162 1.00 56.12 218 TYR A C 1
ATOM 1719 O O . TYR A 1 218 ? -0.073 15.943 6.625 1.00 56.12 218 TYR A O 1
ATOM 1727 N N . PHE A 1 219 ? -0.782 18.069 6.533 1.00 52.16 219 PHE A N 1
ATOM 1728 C CA . PHE A 1 219 ? -0.545 18.373 5.118 1.00 52.16 219 PHE A CA 1
ATOM 1729 C C . PHE A 1 219 ? 0.938 18.695 4.842 1.00 52.16 219 PHE A C 1
ATOM 1731 O O . PHE A 1 219 ? 1.460 19.679 5.374 1.00 52.16 219 PHE A O 1
ATOM 1738 N N . ARG A 1 220 ? 1.595 18.016 3.890 1.00 47.53 220 ARG A N 1
ATOM 1739 C CA . ARG A 1 220 ? 2.708 18.637 3.142 1.00 47.53 220 ARG A CA 1
ATOM 1740 C C . ARG A 1 220 ? 2.141 19.345 1.903 1.00 47.53 220 ARG A C 1
ATOM 1742 O O . ARG A 1 220 ? 2.044 18.814 0.808 1.00 47.53 220 ARG A O 1
ATOM 1749 N N . ARG A 1 221 ? 1.742 20.601 2.112 1.00 40.22 221 ARG A N 1
ATOM 1750 C CA . ARG A 1 221 ? 1.468 21.660 1.114 1.00 40.22 221 ARG A CA 1
ATOM 1751 C C . ARG A 1 221 ? 0.335 21.502 0.069 1.00 40.22 221 ARG A C 1
ATOM 1753 O O . ARG A 1 221 ? -0.165 22.567 -0.283 1.00 40.22 221 ARG A O 1
ATOM 1760 N N . LYS A 1 222 ? -0.137 20.326 -0.404 1.00 49.06 222 LYS A N 1
ATOM 1761 C CA . LYS A 1 222 ? -1.228 20.262 -1.440 1.00 49.06 222 LYS A CA 1
ATOM 1762 C C . LYS A 1 222 ? -2.301 19.124 -1.426 1.00 49.06 222 LYS A C 1
ATOM 1764 O O . LYS A 1 222 ? -3.209 19.233 -2.244 1.00 49.06 222 LYS A O 1
ATOM 1769 N N . GLY A 1 223 ? -2.306 18.107 -0.548 1.00 53.34 223 GLY A N 1
ATOM 1770 C CA . GLY A 1 223 ? -3.268 16.968 -0.611 1.00 53.34 223 GLY A CA 1
ATOM 1771 C C . GLY A 1 223 ? -4.144 16.739 0.636 1.00 53.34 223 GLY A C 1
ATOM 1772 O O . GLY A 1 223 ? -3.670 16.925 1.744 1.00 53.34 223 GLY A O 1
ATOM 1773 N N . SER A 1 224 ? -5.418 16.330 0.496 1.00 58.59 224 SER A N 1
ATOM 1774 C CA . SER A 1 224 ? -6.365 16.178 1.627 1.00 58.59 224 SER A CA 1
ATOM 1775 C C . SER A 1 224 ? -5.843 15.251 2.737 1.00 58.59 224 SER A C 1
ATOM 1777 O O . SER A 1 224 ? -5.483 14.122 2.428 1.00 58.59 224 SER A O 1
ATOM 1779 N N . LYS A 1 225 ? -5.894 15.692 4.010 1.00 68.31 225 LYS A N 1
ATOM 1780 C CA . LYS A 1 225 ? -5.388 14.977 5.210 1.00 68.31 225 LYS A CA 1
ATOM 1781 C C . LYS A 1 225 ? -5.684 13.465 5.224 1.00 68.31 225 LYS A C 1
ATOM 1783 O O . LYS A 1 225 ? -4.803 12.671 5.500 1.00 68.31 225 LYS A O 1
ATOM 1788 N N . HIS A 1 226 ? -6.904 13.106 4.837 1.00 75.81 226 HIS A N 1
ATOM 1789 C CA . HIS A 1 226 ? -7.440 11.743 4.777 1.00 75.81 226 HIS A CA 1
ATOM 1790 C C . HIS A 1 226 ? -6.694 10.822 3.805 1.00 75.81 226 HIS A C 1
ATOM 1792 O O . HIS A 1 226 ? -6.594 9.630 4.041 1.00 75.81 226 HIS A O 1
ATOM 1798 N N . GLY A 1 227 ? -6.163 11.346 2.702 1.00 84.88 227 GLY A N 1
ATOM 1799 C CA . GLY A 1 227 ? -5.484 10.496 1.725 1.00 84.88 227 GLY A CA 1
ATOM 1800 C C . GLY A 1 227 ? -4.225 9.867 2.314 1.00 84.88 227 GLY A C 1
ATOM 1801 O O . GLY A 1 227 ? -4.021 8.668 2.187 1.00 84.88 227 GLY A O 1
ATOM 1802 N N . GLU A 1 228 ? -3.411 10.673 3.002 1.00 87.31 228 GLU A N 1
ATOM 1803 C CA . GLU A 1 228 ? -2.120 10.217 3.523 1.00 87.31 228 GLU A CA 1
ATOM 1804 C C . GLU A 1 228 ? -2.284 9.206 4.655 1.00 87.31 228 GLU A C 1
ATOM 1806 O O . GLU A 1 228 ? -1.686 8.144 4.578 1.00 87.31 228 GLU A O 1
ATOM 1811 N N . SER A 1 229 ? -3.120 9.479 5.666 1.00 89.94 229 SER A N 1
ATOM 1812 C CA . SER A 1 229 ? -3.323 8.514 6.759 1.00 89.94 229 SER A CA 1
ATOM 1813 C C . SER A 1 229 ? -3.869 7.191 6.224 1.00 89.94 229 SER A C 1
ATOM 1815 O O . SER A 1 229 ? -3.409 6.131 6.627 1.00 89.94 229 SER A O 1
ATOM 1817 N N . PHE A 1 230 ? -4.817 7.244 5.280 1.00 92.19 230 PHE A N 1
ATOM 1818 C CA . PHE A 1 230 ? -5.363 6.044 4.649 1.00 92.19 230 PHE A CA 1
ATOM 1819 C C . PHE A 1 230 ? -4.287 5.244 3.910 1.00 92.19 230 PHE A C 1
ATOM 1821 O O . PHE A 1 230 ? -4.221 4.027 4.053 1.00 92.19 230 PHE A O 1
ATOM 1828 N N . ALA A 1 231 ? -3.444 5.926 3.135 1.00 92.56 231 ALA A N 1
ATOM 1829 C CA . ALA A 1 231 ? -2.341 5.317 2.405 1.00 92.56 231 ALA A CA 1
ATOM 1830 C C . ALA A 1 231 ? -1.315 4.648 3.337 1.00 92.56 231 ALA A C 1
ATOM 1832 O O . ALA A 1 231 ? -0.907 3.516 3.075 1.00 92.56 231 ALA A O 1
ATOM 1833 N N . GLU A 1 232 ? -0.963 5.293 4.454 1.00 92.00 232 GLU A N 1
ATOM 1834 C CA . GLU A 1 232 ? -0.029 4.723 5.436 1.00 92.00 232 GLU A CA 1
ATOM 1835 C C . GLU A 1 232 ? -0.628 3.501 6.128 1.00 92.00 232 GLU A C 1
ATOM 1837 O O . GLU A 1 232 ? 0.012 2.451 6.167 1.00 92.00 232 GLU A O 1
ATOM 1842 N N . MET A 1 233 ? -1.885 3.586 6.579 1.00 93.81 233 MET A N 1
ATOM 1843 C CA . MET A 1 233 ? -2.597 2.434 7.139 1.00 93.81 233 MET A CA 1
ATOM 1844 C C . MET A 1 233 ? -2.655 1.273 6.135 1.00 93.81 233 MET A C 1
ATOM 1846 O O . MET A 1 233 ? -2.425 0.125 6.508 1.00 93.81 233 MET A O 1
ATOM 1850 N N . ALA A 1 234 ? -2.923 1.557 4.854 1.00 95.12 234 ALA A N 1
ATOM 1851 C CA . ALA A 1 234 ? -3.008 0.535 3.813 1.00 95.12 234 ALA A CA 1
ATOM 1852 C C . ALA A 1 234 ? -1.684 -0.219 3.634 1.00 95.12 234 ALA A C 1
ATOM 1854 O O . ALA A 1 234 ? -1.704 -1.447 3.527 1.00 95.12 234 ALA A O 1
ATOM 1855 N N . ALA A 1 235 ? -0.553 0.492 3.632 1.00 95.00 235 ALA A N 1
ATOM 1856 C CA . ALA A 1 235 ? 0.770 -0.116 3.546 1.00 95.00 235 ALA A CA 1
ATOM 1857 C C . ALA A 1 235 ? 1.120 -0.900 4.818 1.00 95.00 235 ALA A C 1
ATOM 1859 O O . ALA A 1 235 ? 1.455 -2.084 4.752 1.00 95.00 235 ALA A O 1
ATOM 1860 N N . LEU A 1 236 ? 0.981 -0.269 5.987 1.00 93.94 236 LEU A N 1
ATOM 1861 C CA . LEU A 1 236 ? 1.351 -0.865 7.270 1.00 93.94 236 LEU A CA 1
ATOM 1862 C C . LEU A 1 236 ? 0.550 -2.132 7.589 1.00 93.94 236 LEU A C 1
ATOM 1864 O O . LEU A 1 236 ? 1.116 -3.064 8.157 1.00 93.94 236 LEU A O 1
ATOM 1868 N N . TYR A 1 237 ? -0.721 -2.201 7.182 1.00 95.56 237 TYR A N 1
ATOM 1869 C CA . TYR A 1 237 ? -1.577 -3.372 7.391 1.00 95.56 237 TYR A CA 1
ATOM 1870 C C . TYR A 1 237 ? -1.056 -4.626 6.674 1.00 95.56 237 TYR A C 1
ATOM 1872 O O . TYR A 1 237 ? -1.005 -5.702 7.264 1.00 95.56 237 TYR A O 1
ATOM 1880 N N . VAL A 1 238 ? -0.580 -4.492 5.432 1.00 95.38 238 VAL A N 1
ATOM 1881 C CA . VAL A 1 238 ? 0.019 -5.611 4.677 1.00 95.38 238 VAL A CA 1
ATOM 1882 C C . VAL A 1 238 ? 1.392 -5.976 5.243 1.00 95.38 238 VAL A C 1
ATOM 1884 O O . VAL A 1 238 ? 1.771 -7.150 5.298 1.00 95.38 238 VAL A O 1
ATOM 1887 N N . MET A 1 239 ? 2.155 -4.974 5.674 1.00 92.19 239 MET A N 1
ATOM 1888 C CA . MET A 1 239 ? 3.541 -5.147 6.111 1.00 92.19 239 MET A CA 1
ATOM 1889 C C . MET A 1 239 ? 3.683 -5.588 7.574 1.00 92.19 239 MET A C 1
ATOM 1891 O O . MET A 1 239 ? 4.744 -6.085 7.952 1.00 92.19 239 MET A O 1
ATOM 1895 N N . GLY A 1 240 ? 2.640 -5.428 8.392 1.00 89.69 240 GLY A N 1
ATOM 1896 C CA . GLY A 1 240 ? 2.650 -5.764 9.819 1.00 89.69 240 GLY A CA 1
ATOM 1897 C C . GLY A 1 240 ? 3.485 -4.811 10.679 1.00 89.69 240 GLY A C 1
ATOM 1898 O O . GLY A 1 240 ? 3.935 -5.204 11.744 1.00 89.69 240 GLY A O 1
ATOM 1899 N N . GLY A 1 241 ? 3.726 -3.578 10.219 1.00 75.38 241 GLY A N 1
ATOM 1900 C CA . GLY A 1 241 ? 4.468 -2.561 10.971 1.00 75.38 241 GLY A CA 1
ATOM 1901 C C . GLY A 1 241 ? 5.981 -2.785 11.042 1.00 75.38 241 GLY A C 1
ATOM 1902 O O . GLY A 1 241 ? 6.514 -3.001 12.113 1.00 75.38 241 GLY A O 1
ATOM 1903 N N . ARG A 1 242 ? 6.698 -2.740 9.913 1.00 62.62 242 ARG A N 1
ATOM 1904 C CA . ARG A 1 242 ? 8.160 -2.984 9.881 1.00 62.62 242 ARG A CA 1
ATOM 1905 C C . ARG A 1 242 ? 8.982 -1.872 9.246 1.00 62.62 242 ARG A C 1
ATOM 1907 O O . ARG A 1 242 ? 10.168 -2.060 8.989 1.00 62.62 242 ARG A O 1
ATOM 1914 N N . GLU A 1 243 ? 8.370 -0.726 8.981 1.00 65.94 243 GLU A N 1
ATOM 1915 C CA . GLU A 1 243 ? 9.039 0.349 8.261 1.00 65.94 243 GLU A CA 1
ATOM 1916 C C . GLU A 1 243 ? 8.936 1.702 8.925 1.00 65.94 243 GLU A C 1
ATOM 1918 O O . GLU A 1 243 ? 8.007 2.014 9.674 1.00 65.94 243 GLU A O 1
ATOM 1923 N N . ARG A 1 244 ? 9.947 2.517 8.623 1.00 61.06 244 ARG A N 1
ATOM 1924 C CA . ARG A 1 244 ? 9.943 3.919 8.976 1.00 61.06 244 ARG A CA 1
ATOM 1925 C C . ARG A 1 244 ? 9.035 4.637 7.990 1.00 61.06 244 ARG A C 1
ATOM 1927 O O . ARG A 1 244 ? 9.329 4.773 6.806 1.00 61.06 244 ARG A O 1
ATOM 1934 N N . VAL A 1 245 ? 7.928 5.124 8.517 1.00 61.59 245 VAL A N 1
ATOM 1935 C CA . VAL A 1 245 ? 6.984 5.957 7.787 1.00 61.59 245 VAL A CA 1
ATOM 1936 C C . VAL A 1 245 ? 7.710 7.227 7.332 1.00 61.59 245 VAL A C 1
ATOM 1938 O O . VAL A 1 245 ? 8.456 7.837 8.103 1.00 61.59 245 VAL A O 1
ATOM 1941 N N . ALA A 1 246 ? 7.552 7.603 6.059 1.00 51.06 246 ALA A N 1
ATOM 1942 C CA . ALA A 1 246 ? 8.316 8.680 5.426 1.00 51.06 246 ALA A CA 1
ATOM 1943 C C . ALA A 1 246 ? 8.327 9.979 6.268 1.00 51.06 246 ALA A C 1
ATOM 1945 O O . ALA A 1 246 ? 7.323 10.696 6.326 1.00 51.06 246 ALA A O 1
ATOM 1946 N N . GLY A 1 247 ? 9.478 10.330 6.861 1.00 59.81 247 GLY A N 1
ATOM 1947 C CA . GLY A 1 247 ? 9.654 11.542 7.671 1.00 59.81 247 GLY A CA 1
ATOM 1948 C C . GLY A 1 247 ? 10.588 11.366 8.874 1.00 59.81 247 GLY A C 1
ATOM 1949 O O . GLY A 1 247 ? 11.487 10.532 8.871 1.00 59.81 247 GLY A O 1
ATOM 1950 N N . GLU A 1 248 ? 10.378 12.187 9.909 1.00 58.09 248 GLU A N 1
ATOM 1951 C CA . GLU A 1 248 ? 11.082 12.092 11.204 1.00 58.09 248 GLU A CA 1
ATOM 1952 C C . GLU A 1 248 ? 10.469 11.035 12.142 1.00 58.09 248 GLU A C 1
ATOM 1954 O O . GLU A 1 248 ? 10.962 10.853 13.255 1.00 58.09 248 GLU A O 1
ATOM 1959 N N . GLY A 1 249 ? 9.425 10.328 11.692 1.00 61.34 249 GLY A N 1
ATOM 1960 C CA . GLY A 1 249 ? 8.735 9.297 12.463 1.00 61.34 249 GLY A CA 1
ATOM 1961 C C . GLY A 1 249 ? 9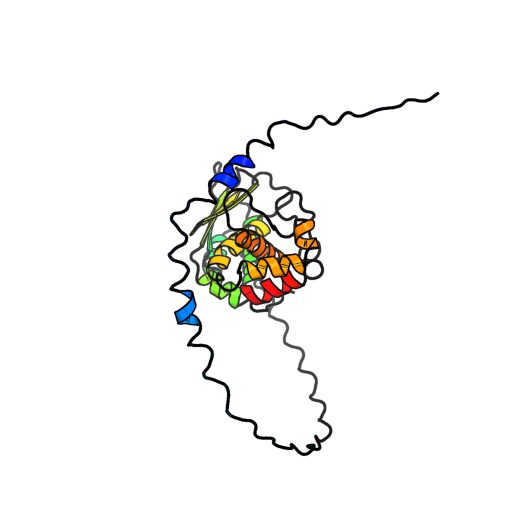.667 8.170 12.902 1.00 61.34 249 GLY A C 1
ATOM 1962 O O . GLY A 1 249 ? 10.706 7.897 12.280 1.00 61.34 249 GLY A O 1
ATOM 1963 N N . ARG A 1 250 ? 9.310 7.528 14.015 1.00 70.94 250 ARG A N 1
ATOM 1964 C CA . ARG A 1 250 ? 9.970 6.298 14.464 1.00 70.94 250 ARG A CA 1
ATOM 1965 C C . ARG A 1 250 ? 9.486 5.120 13.603 1.00 70.94 250 ARG A C 1
ATOM 1967 O O . ARG A 1 250 ? 8.395 5.199 13.043 1.00 70.94 250 ARG A O 1
ATOM 1974 N N . PRO A 1 251 ? 10.279 4.047 13.455 1.00 78.00 251 PRO A N 1
ATOM 1975 C CA . PRO A 1 251 ? 9.754 2.788 12.945 1.00 78.00 251 PRO A CA 1
ATOM 1976 C C . PRO A 1 251 ? 8.631 2.315 13.864 1.00 78.00 251 PRO A C 1
ATOM 1978 O O . PRO A 1 251 ? 8.818 2.292 15.081 1.00 78.00 251 PRO A O 1
ATOM 1981 N N . ILE A 1 252 ? 7.499 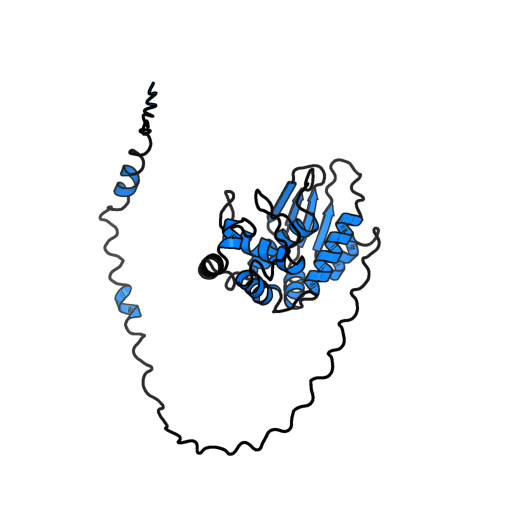1.950 13.278 1.00 85.44 252 ILE A N 1
ATOM 1982 C CA . ILE A 1 252 ? 6.491 1.145 13.962 1.00 85.44 252 ILE A CA 1
ATOM 1983 C C . ILE A 1 252 ? 6.976 -0.308 13.934 1.00 85.44 252 ILE A C 1
ATOM 1985 O O . ILE A 1 252 ? 7.626 -0.703 12.964 1.00 85.44 252 ILE A O 1
ATOM 1989 N N . SER A 1 253 ? 6.752 -1.056 15.010 1.00 86.75 253 SER A N 1
ATOM 1990 C CA . SER A 1 253 ? 7.221 -2.437 15.191 1.00 86.75 253 SER A CA 1
ATOM 1991 C C . SER A 1 253 ? 6.121 -3.481 15.013 1.00 86.75 253 SER A C 1
ATOM 1993 O O . SER A 1 253 ? 6.396 -4.592 14.558 1.00 86.75 253 SER A O 1
ATOM 1995 N N . ASP A 1 254 ? 4.888 -3.113 15.358 1.00 91.50 254 ASP A N 1
ATOM 1996 C CA . ASP A 1 254 ? 3.689 -3.883 15.066 1.00 91.50 254 ASP A CA 1
ATOM 1997 C C . ASP A 1 254 ? 2.497 -2.936 14.927 1.00 91.50 254 ASP A C 1
ATOM 1999 O O . ASP A 1 254 ? 2.034 -2.329 15.892 1.00 91.50 254 ASP A O 1
ATOM 2003 N N . PHE A 1 255 ? 1.976 -2.813 13.707 1.00 93.56 255 PHE A N 1
ATOM 2004 C CA . PHE A 1 255 ? 0.864 -1.903 13.437 1.00 93.56 255 PHE A CA 1
ATOM 2005 C C . PHE A 1 255 ? -0.412 -2.303 14.184 1.00 93.56 255 PHE A C 1
ATOM 2007 O O . PHE A 1 255 ? -1.184 -1.429 14.573 1.00 93.56 255 PHE A O 1
ATOM 2014 N N . LYS A 1 256 ? -0.612 -3.604 14.431 1.00 95.00 256 LYS A N 1
ATOM 2015 C CA . LYS A 1 256 ? -1.810 -4.102 15.104 1.00 95.00 256 LYS A CA 1
ATOM 2016 C C . LYS A 1 256 ? -1.837 -3.716 16.578 1.00 95.00 256 LYS A C 1
ATOM 2018 O O . LYS A 1 256 ? -2.828 -3.164 17.036 1.00 95.00 256 LYS A O 1
ATOM 2023 N N . SER A 1 257 ? -0.764 -3.987 17.322 1.00 94.44 257 SER A N 1
ATOM 2024 C CA . SER A 1 257 ? -0.721 -3.655 18.752 1.00 94.44 257 SER A CA 1
ATOM 2025 C C . SER A 1 257 ? -0.464 -2.178 19.042 1.00 94.44 257 SER A C 1
ATOM 2027 O O . SER A 1 257 ? -0.869 -1.703 20.103 1.00 94.44 257 SER A O 1
ATOM 2029 N N . GLU A 1 258 ? 0.187 -1.440 18.137 1.00 93.06 258 GLU A N 1
ATOM 2030 C CA . GLU A 1 258 ? 0.471 -0.017 18.353 1.00 93.06 258 GLU A CA 1
ATOM 2031 C C . GLU A 1 258 ? -0.677 0.907 17.915 1.00 93.06 258 GLU A C 1
ATOM 2033 O O . GLU A 1 258 ? -0.802 1.986 18.494 1.00 93.06 258 GLU A O 1
ATOM 2038 N N . CYS A 1 259 ? -1.502 0.501 16.937 1.00 94.06 259 CYS A N 1
ATOM 2039 C CA . CYS A 1 259 ? -2.567 1.313 16.327 1.00 94.06 259 CYS A CA 1
ATOM 2040 C C . CYS A 1 259 ? -3.849 0.498 16.057 1.00 94.06 259 CYS A C 1
ATOM 2042 O O . CYS A 1 259 ? -4.298 0.411 14.911 1.00 94.06 259 CYS A O 1
ATOM 2044 N N . ASP A 1 260 ? -4.413 -0.139 17.085 1.00 96.44 260 ASP A N 1
ATOM 2045 C CA . ASP A 1 260 ? -5.480 -1.146 16.953 1.00 96.44 260 ASP A CA 1
ATOM 2046 C C . ASP A 1 260 ? -6.739 -0.623 16.231 1.00 96.44 260 ASP A C 1
ATOM 2048 O O . ASP A 1 260 ? -7.242 -1.264 15.306 1.00 96.44 260 ASP A O 1
ATOM 2052 N N . ASP A 1 261 ? -7.237 0.573 16.564 1.00 97.12 261 ASP A N 1
ATOM 2053 C CA . ASP A 1 261 ? -8.444 1.113 15.919 1.00 97.12 261 ASP A CA 1
ATOM 2054 C C . ASP A 1 261 ? -8.212 1.426 14.430 1.00 97.12 261 ASP A C 1
ATOM 2056 O O . ASP A 1 261 ? -9.062 1.142 13.578 1.00 97.12 261 ASP A O 1
ATOM 2060 N N . SER A 1 262 ? -7.043 1.969 14.097 1.00 95.25 262 SER A N 1
ATOM 2061 C CA . SER A 1 262 ? -6.599 2.260 12.733 1.00 95.25 262 SER A CA 1
ATOM 2062 C C . SER A 1 262 ? -6.359 0.975 11.937 1.00 95.25 262 SER A C 1
ATOM 2064 O O . SER A 1 262 ? -6.765 0.893 10.774 1.00 95.25 262 SER A O 1
ATOM 2066 N N . TYR A 1 263 ? -5.766 -0.044 12.568 1.00 96.12 263 TYR A N 1
ATOM 2067 C CA . TYR A 1 263 ? -5.569 -1.384 12.016 1.00 96.12 263 TYR A CA 1
ATOM 2068 C C . TYR A 1 263 ? -6.910 -2.043 11.675 1.00 96.12 263 TYR A C 1
ATOM 2070 O O . TYR A 1 263 ? -7.142 -2.433 10.528 1.00 96.12 263 TYR A O 1
ATOM 2078 N N . ASN A 1 264 ? -7.832 -2.098 12.637 1.00 96.12 264 ASN A N 1
ATOM 2079 C CA . ASN A 1 264 ? -9.153 -2.695 12.450 1.00 96.12 264 ASN A CA 1
ATOM 2080 C C . ASN A 1 264 ? -9.969 -1.937 11.398 1.00 96.12 264 ASN A C 1
ATOM 2082 O O . ASN A 1 264 ? -10.648 -2.548 10.566 1.00 96.12 264 ASN A O 1
ATOM 2086 N N . TYR A 1 265 ? -9.876 -0.603 11.391 1.00 94.94 265 TYR A N 1
ATOM 2087 C CA . TYR A 1 265 ? -10.541 0.220 10.390 1.00 94.94 265 TYR A CA 1
ATOM 2088 C C . TYR A 1 265 ? -10.065 -0.111 8.974 1.00 94.94 265 TYR A C 1
ATOM 2090 O O . TYR A 1 265 ? -10.897 -0.407 8.114 1.00 94.94 265 TYR A O 1
ATOM 2098 N N . ILE A 1 266 ? -8.753 -0.066 8.712 1.00 95.50 266 ILE A N 1
ATOM 2099 C CA . ILE A 1 266 ? -8.243 -0.301 7.356 1.00 95.50 266 ILE A CA 1
ATOM 2100 C C . ILE A 1 266 ? -8.435 -1.759 6.927 1.00 95.50 266 ILE A C 1
ATOM 2102 O O . ILE A 1 266 ? -8.770 -2.010 5.765 1.00 95.50 266 ILE A O 1
ATOM 2106 N N . GLY A 1 267 ? -8.317 -2.702 7.869 1.00 96.00 267 GLY A N 1
ATOM 2107 C CA . GLY A 1 267 ? -8.621 -4.114 7.661 1.00 96.00 267 GLY A CA 1
ATOM 2108 C C . GLY A 1 267 ? -10.046 -4.310 7.157 1.00 96.00 267 GLY A C 1
ATOM 2109 O O . GLY A 1 267 ? -10.255 -4.926 6.114 1.00 96.00 267 GLY A O 1
ATOM 2110 N N . GLY A 1 268 ? -11.037 -3.699 7.811 1.00 94.31 268 GLY A N 1
ATOM 2111 C CA . GLY A 1 268 ? -12.431 -3.745 7.362 1.00 94.31 268 GLY A CA 1
ATOM 2112 C C . GLY A 1 268 ? -12.689 -2.978 6.057 1.00 94.31 268 GLY A C 1
ATOM 2113 O O . GLY A 1 268 ? -13.308 -3.509 5.131 1.00 94.31 268 GLY A O 1
ATOM 2114 N N . ALA A 1 269 ? -12.207 -1.736 5.969 1.00 92.56 269 ALA A N 1
ATOM 2115 C CA . ALA A 1 269 ? -12.550 -0.802 4.895 1.00 92.56 269 ALA A CA 1
ATOM 2116 C C . ALA A 1 269 ? -11.880 -1.137 3.554 1.00 92.56 269 ALA A C 1
ATOM 2118 O O . ALA A 1 269 ? -12.521 -1.058 2.505 1.00 92.56 269 ALA A O 1
ATOM 2119 N N . LEU A 1 270 ? -10.598 -1.510 3.561 1.00 94.75 270 LEU A N 1
ATOM 2120 C CA . LEU A 1 270 ? -9.851 -1.806 2.336 1.00 94.75 270 LEU A CA 1
ATOM 2121 C C . LEU A 1 270 ? -9.716 -3.312 2.098 1.00 94.75 270 LEU A C 1
ATOM 2123 O O . LEU A 1 270 ? -9.874 -3.765 0.965 1.00 94.75 270 LEU A O 1
ATOM 2127 N N . TYR A 1 271 ? -9.478 -4.083 3.161 1.00 95.88 271 TYR A N 1
ATOM 2128 C CA . TYR A 1 271 ? -9.160 -5.509 3.060 1.00 95.88 271 TYR A CA 1
ATOM 2129 C C . TYR A 1 271 ? -10.337 -6.443 3.383 1.00 95.88 271 TYR A C 1
ATOM 2131 O O . TYR A 1 271 ? -10.187 -7.663 3.312 1.00 95.88 271 TYR A O 1
ATOM 2139 N N . GLY A 1 272 ? -11.525 -5.908 3.684 1.00 93.69 272 GLY A N 1
ATOM 2140 C CA . GLY A 1 272 ? -12.731 -6.707 3.926 1.00 93.69 272 GLY A CA 1
ATOM 2141 C C . GLY A 1 272 ? -12.644 -7.621 5.154 1.00 93.69 272 GLY A C 1
ATOM 2142 O O . GLY A 1 272 ? -13.330 -8.635 5.193 1.00 93.69 272 GLY A O 1
ATOM 2143 N N . GLY A 1 273 ? -11.791 -7.283 6.124 1.00 93.81 273 GLY A N 1
ATOM 2144 C CA . GLY A 1 273 ? -11.525 -8.078 7.325 1.00 93.81 273 GLY A CA 1
ATOM 2145 C C . GLY A 1 273 ? -10.535 -9.230 7.120 1.00 93.81 273 GLY A C 1
ATOM 2146 O O . GLY A 1 273 ? -10.427 -10.085 7.993 1.00 93.81 273 GLY A O 1
ATOM 2147 N N . TYR A 1 274 ? -9.841 -9.292 5.977 1.00 94.69 274 TYR A N 1
ATOM 2148 C CA . TYR A 1 274 ? -8.814 -10.305 5.740 1.00 94.69 274 TYR A CA 1
ATOM 2149 C C . TYR A 1 274 ? -7.552 -10.023 6.563 1.00 94.69 274 TYR A C 1
ATOM 2151 O O . TYR A 1 274 ? -6.887 -9.015 6.342 1.00 94.69 274 TYR A O 1
ATOM 2159 N N . GLU A 1 275 ? -7.186 -10.952 7.445 1.00 93.69 275 GLU A N 1
ATOM 2160 C CA . GLU A 1 275 ? -6.006 -10.845 8.304 1.00 93.69 275 GLU A CA 1
ATOM 2161 C C . GLU A 1 275 ? -4.793 -11.536 7.668 1.00 93.69 275 GLU A C 1
ATOM 2163 O O . GLU A 1 275 ? -4.788 -12.751 7.445 1.00 93.69 275 GLU A O 1
ATOM 2168 N N . PHE A 1 276 ? -3.737 -10.765 7.415 1.00 89.31 276 PHE A N 1
ATOM 2169 C CA . PHE A 1 276 ? -2.474 -11.295 6.910 1.00 89.31 276 PHE A CA 1
ATOM 2170 C C . PHE A 1 276 ? -1.725 -12.056 8.012 1.00 89.31 276 PHE A C 1
ATOM 2172 O O . PHE A 1 276 ? -1.461 -11.499 9.078 1.00 89.31 276 PHE A O 1
ATOM 2179 N N . ARG A 1 277 ? -1.374 -13.317 7.741 1.00 80.50 277 ARG A N 1
ATOM 2180 C CA . ARG A 1 277 ? -0.506 -14.138 8.600 1.00 80.50 277 ARG A CA 1
ATOM 2181 C C . ARG A 1 277 ? 0.971 -13.954 8.252 1.00 80.50 277 ARG A C 1
ATOM 2183 O O . ARG A 1 277 ? 1.270 -13.585 7.090 1.00 80.50 277 ARG A O 1
#

Sequence (277 aa):
MADDQRQKTRVSPSGIRTAIKIARWAFSPGKMVFASVFGIMISTFIFVTVFAATEGGVIAPVDIPPGEEQPPPPPGEEPPPPPPPPLCGTVWDSIKNDFSVSVFVEKTNNRYDNCSDLQEIYEAYQKASQSDRYRSLLNGTSTTMRIYTDEGCSAYTHSPFIDIYIKGCRDITITYLTLHETGHRLSRFMQPEFSRNKLDELIEKDPTCYDQGYLKSYFRRKGSKHGESFAEMAALYVMGGRERVAGEGRPISDFKSECDDSYNYIGGALYGGYEFR

Mean predicted aligned error: 15.37 Å

Solvent-accessible surface area (backbone atoms only — not comparable to full-atom values): 16974 Å² total; per-residue (Å²): 140,87,84,86,84,84,82,81,85,81,82,73,83,74,69,67,68,60,61,60,58,59,66,66,69,78,71,65,92,85,69,87,73,72,73,70,71,68,67,61,75,65,67,74,76,78,81,85,88,81,92,84,82,93,76,87,73,85,75,73,88,75,85,73,72,85,73,78,80,76,74,76,77,73,83,74,78,76,76,77,78,78,79,78,80,64,56,73,94,44,33,64,59,46,37,28,72,78,48,40,34,44,74,45,77,56,63,97,69,92,68,89,75,59,44,65,63,51,44,46,43,40,51,50,50,54,57,48,42,70,16,65,49,34,36,52,54,41,58,74,36,77,35,36,36,36,38,31,65,87,44,55,65,51,70,50,66,49,96,54,39,34,41,38,26,53,31,84,48,84,62,54,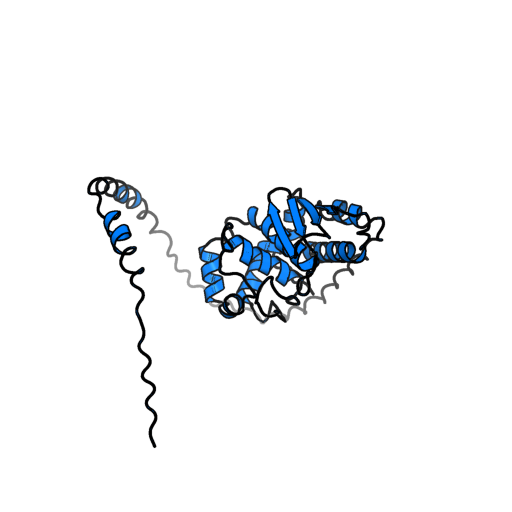55,71,46,50,52,51,36,22,37,46,24,44,62,53,47,69,81,38,62,79,80,64,37,72,69,51,53,55,51,43,47,71,74,31,44,64,30,42,72,49,35,54,30,52,79,67,67,83,90,81,60,67,47,63,46,55,29,49,6,40,43,48,22,32,61,72,61,48,12,77,51,34,34,95,73,92,27,49,63,42,77,38,34,56,86,65,24,48,69,54,38,54,46,40,27,45,75,51,26,65,61,55,80,84,129

pLDDT: mean 74.96, std 19.99, range [38.16, 97.12]

Foldseek 3Di:
DDDDDDDDDDDDPPPPVVVVVVVVVVDDPPPPPPPPPVVPVVVVPPPPDDDDDPDDDPDDDDPDDDDDPDPPDPDPPDDPDQDQQDDLVCLQVLCCVQQVEHEEEDDPDPDPSPSVLSSLQSVLCSLLVVQVLQSVLRNVANAYEYEYECDDQDWDADVRYIYGYHHPPDFDGSSLSSQLNVLLVSVVVLVVLQDPVNLVVLCVVQVVCCVLPLAPCDDPPDDDSSSRRSSSLRSCQSVQQAGADPDPHDGGPGCCVNRVVSNCSSCCRRRVVDHRD

Nearest PDB structures (foldseek):
  6mdo-assembly1_E  TM=1.814E-01  e=3.149E+00  Cricetulus griseus
  8j83-assembly1_B  TM=2.682E-01  e=8.953E+00  Methylorubrum extorquens AM1
  7sci-assembly1_A  TM=2.487E-01  e=6.801E+00  Akkermansia muciniphila ATCC BAA-835

Radius of gyration: 27.39 Å; Cα contacts (8 Å, |Δi|>4): 326; chains: 1; bounding box: 77×75×64 Å